Protein AF-A0A536IAV8-F1 (afdb_monomer)

Secondary structure (DSSP, 8-state):
---HHHHHHHHHHHHHHHHH-TTEEEEEEETTGGGT---TT--EEEEEEEPTT--HHHHHHHHHHHHHHTT-EEEEEEEEETTEEEEEEEETTS-EEEEEEE-GGG---SSS-EEEEES--------PPPHHHHHHHHHHHHHHHHHHHTTT-HHHHHHHHHHHHHHHHHHHHHHTTS--GGGTTGGGS-HHHHHHHHT-

Foldseek 3Di:
DDFPVLQVVVLVVVVVVLVVDLQFQWKKWFDCVLVVNDDRLDAGEMETATDQPDDPVVVVVVVVVCCCPVVNFPDWDWDDDPQKIWIWTAHPVRHIHIYIYHYNQQQADQDPRIGIPDHDHDYDDHDDDDLVRLQVLLVVLVVQLVVCVVVVNVVSNVVSNVSSLLSQLLSQCVVVVHHSPPCRCSVVGDCVSCVVVPVD

Solvent-accessible surface area (backbone atoms only — not comparable to full-atom values): 10883 Å² total; per-residue (Å²): 110,63,48,61,69,56,52,51,51,52,52,51,53,51,52,53,49,45,74,70,37,85,50,40,52,18,34,26,34,24,56,45,64,35,68,75,60,61,57,84,82,60,67,45,43,39,38,34,15,23,28,88,90,47,57,68,67,65,57,49,53,56,55,48,51,45,38,43,74,78,66,47,38,74,46,70,50,80,48,78,59,88,82,31,42,32,42,40,32,37,28,85,39,71,46,43,39,36,47,30,41,20,52,46,94,66,28,42,48,76,50,93,39,49,30,82,75,46,66,75,60,60,93,48,88,64,81,75,84,49,60,66,54,26,53,50,46,20,53,54,24,48,55,47,21,55,58,22,52,78,67,71,34,58,72,60,19,52,57,24,46,52,53,17,49,52,25,50,49,30,36,50,14,57,75,70,74,36,51,40,69,94,54,75,15,55,90,73,51,58,61,92,70,48,58,83,57,71,86,104

Radius of gyration: 20.09 Å; Cα contacts (8 Å, |Δi|>4): 308; chains: 1; bounding box: 48×33×54 Å

Sequence (200 aa):
MYTPEERERVRRELIAAARADPRIAAAALTGSAAVGREDRWSDIDLAFGLSEDSQISSALDDWTARMYEEHGAVHHMDVRSGTWLYRVFMLANSLQVDLAFAPQGDFAAKAPTFQLLFGTAPERPSTPPSAEQLIGWAWLYALHVRSALARGKLWQAEYMVSAARDSILAAACRRHGVPAAEGRGMDQLPDAVTDPLRDA

Mean predicted aligned error: 4.4 Å

Structure (mmCIF, N/CA/C/O backbone):
data_AF-A0A536IAV8-F1
#
_entry.id   AF-A0A536IAV8-F1
#
loop_
_atom_site.group_PDB
_atom_site.id
_atom_site.type_symbol
_atom_site.label_atom_id
_atom_site.label_alt_id
_atom_site.label_comp_id
_atom_site.label_asym_id
_atom_site.label_entity_id
_atom_site.label_seq_id
_atom_site.pdbx_PDB_ins_code
_atom_site.Cartn_x
_atom_site.Cartn_y
_atom_site.Cartn_z
_atom_site.occupancy
_atom_site.B_iso_or_equiv
_atom_site.auth_seq_id
_atom_site.auth_comp_id
_atom_site.auth_asym_id
_atom_site.auth_atom_id
_atom_site.pdbx_PDB_model_num
ATOM 1 N N . MET A 1 1 ? -17.224 -9.883 -7.410 1.00 91.31 1 MET A N 1
ATOM 2 C CA . MET A 1 1 ? -16.424 -8.646 -7.383 1.00 91.31 1 MET A CA 1
ATOM 3 C C . MET A 1 1 ? -17.144 -7.669 -6.481 1.00 91.31 1 MET A C 1
ATOM 5 O O . MET A 1 1 ? -18.367 -7.629 -6.568 1.00 91.31 1 MET A O 1
ATOM 9 N N . TYR A 1 2 ? -16.427 -6.990 -5.591 1.00 97.31 2 TYR A N 1
ATOM 10 C CA . TYR A 1 2 ? -17.015 -6.042 -4.647 1.00 97.31 2 TYR A CA 1
ATOM 11 C C . TYR A 1 2 ? -17.544 -4.779 -5.344 1.00 97.31 2 TYR A C 1
ATOM 13 O O . TYR A 1 2 ? -17.167 -4.500 -6.486 1.00 97.31 2 TYR A O 1
ATOM 21 N N . THR A 1 3 ? -18.384 -4.002 -4.657 1.00 97.88 3 THR A N 1
ATOM 22 C CA . THR A 1 3 ? -18.781 -2.649 -5.097 1.00 97.88 3 THR A CA 1
ATOM 23 C C . THR A 1 3 ? -18.112 -1.553 -4.256 1.00 97.88 3 THR A C 1
ATOM 25 O O . THR A 1 3 ? -17.742 -1.799 -3.104 1.00 97.88 3 THR A O 1
ATOM 28 N N . PRO A 1 4 ? -17.967 -0.317 -4.776 1.00 97.88 4 PRO A N 1
ATOM 29 C CA . PRO A 1 4 ? -17.463 0.809 -3.986 1.00 97.88 4 PRO A CA 1
ATOM 30 C C . PRO A 1 4 ? -18.235 1.036 -2.677 1.00 97.88 4 PRO A C 1
ATOM 32 O O . PRO A 1 4 ? -17.637 1.377 -1.660 1.00 97.88 4 PRO A O 1
ATOM 35 N N . GLU A 1 5 ? -19.548 0.798 -2.670 1.00 97.75 5 GLU A N 1
ATOM 36 C CA . GLU A 1 5 ? -20.396 0.917 -1.479 1.00 97.75 5 GLU A CA 1
ATOM 37 C C . GLU A 1 5 ? -20.075 -0.164 -0.438 1.00 97.75 5 GLU A C 1
ATOM 39 O O . GLU A 1 5 ? -20.037 0.128 0.758 1.00 97.75 5 GLU A O 1
ATOM 44 N N . GLU A 1 6 ? -19.810 -1.401 -0.874 1.00 97.69 6 GLU A N 1
ATOM 45 C CA . GLU A 1 6 ? -19.359 -2.481 0.011 1.00 97.69 6 GLU A CA 1
ATOM 46 C C . GLU A 1 6 ? -17.994 -2.162 0.624 1.00 97.69 6 GLU A C 1
ATOM 48 O O . GLU A 1 6 ? -17.823 -2.316 1.835 1.00 97.69 6 GLU A O 1
ATOM 53 N N . ARG A 1 7 ? -17.049 -1.667 -0.188 1.00 98.25 7 ARG A N 1
ATOM 54 C CA . ARG A 1 7 ? -15.737 -1.213 0.291 1.00 98.25 7 ARG A CA 1
ATOM 55 C C . ARG A 1 7 ? -15.886 -0.121 1.344 1.00 98.25 7 ARG A C 1
ATOM 57 O O . ARG A 1 7 ? -15.291 -0.210 2.414 1.00 98.25 7 ARG A O 1
ATOM 64 N N . GLU A 1 8 ? -16.687 0.899 1.060 1.00 98.06 8 GLU A N 1
ATOM 65 C CA . GLU A 1 8 ? -16.879 2.023 1.975 1.00 98.06 8 GLU A CA 1
ATOM 66 C C . GLU A 1 8 ? -17.572 1.598 3.275 1.00 98.06 8 GLU A C 1
ATOM 68 O O . GLU A 1 8 ? -17.227 2.078 4.356 1.00 98.06 8 GLU A O 1
ATOM 73 N N . ARG A 1 9 ? -18.515 0.651 3.204 1.00 98.25 9 ARG A N 1
ATOM 74 C CA . ARG A 1 9 ? -19.125 0.059 4.398 1.00 98.25 9 ARG A CA 1
ATOM 75 C C . ARG A 1 9 ? -18.071 -0.625 5.276 1.00 98.25 9 ARG A C 1
ATOM 77 O O . ARG A 1 9 ? -17.990 -0.300 6.459 1.00 98.25 9 ARG A O 1
ATOM 84 N N . VAL A 1 10 ? -17.242 -1.500 4.698 1.00 98.50 10 VAL A N 1
ATOM 85 C CA . VAL A 1 10 ? -16.162 -2.193 5.427 1.00 98.50 10 VAL A CA 1
ATOM 86 C C . VAL A 1 10 ? -15.170 -1.186 6.014 1.00 98.50 10 VAL A C 1
ATOM 88 O O . VAL A 1 10 ? -14.865 -1.246 7.202 1.00 98.50 10 VAL A O 1
ATOM 91 N N . ARG A 1 11 ? -14.721 -0.195 5.230 1.00 98.62 11 ARG A N 1
ATOM 92 C CA . ARG A 1 11 ? -13.802 0.862 5.693 1.00 98.62 11 ARG A CA 1
ATOM 93 C C . ARG A 1 11 ? -14.362 1.586 6.918 1.00 98.62 11 ARG A C 1
ATOM 95 O O . ARG A 1 11 ? -13.651 1.777 7.903 1.00 98.62 11 ARG A O 1
ATOM 102 N N . ARG A 1 12 ? -15.637 1.976 6.875 1.00 98.50 12 ARG A N 1
ATOM 103 C CA . ARG A 1 12 ? -16.303 2.690 7.971 1.00 98.50 12 ARG A CA 1
ATOM 104 C C . ARG A 1 12 ? -16.411 1.844 9.235 1.00 98.50 12 ARG A C 1
ATOM 106 O O . ARG A 1 12 ? -16.158 2.363 10.320 1.00 98.50 12 ARG A O 1
ATOM 113 N N . GLU A 1 13 ? -16.769 0.570 9.097 1.00 98.62 13 GLU A N 1
ATOM 114 C CA . GLU A 1 13 ? -16.849 -0.385 10.210 1.00 98.62 13 GLU A CA 1
ATOM 115 C C . GLU A 1 13 ? -15.477 -0.565 10.878 1.00 98.62 13 GLU A C 1
ATOM 117 O O . GLU A 1 13 ? -15.366 -0.438 12.098 1.00 98.62 13 GLU A O 1
ATOM 122 N N . LEU A 1 14 ? -14.413 -0.729 10.085 1.00 98.69 14 LEU A N 1
ATOM 123 C CA . LEU A 1 14 ? -13.040 -0.846 10.585 1.00 98.69 14 LEU A CA 1
ATOM 124 C C . LEU A 1 14 ? -12.556 0.441 11.265 1.00 98.69 14 LEU A C 1
ATOM 126 O O . LEU A 1 14 ? -11.970 0.388 12.341 1.00 98.69 14 LEU A O 1
ATOM 130 N N . ILE A 1 15 ? -12.834 1.620 10.703 1.00 98.69 15 ILE A N 1
ATOM 131 C CA . ILE A 1 15 ? -12.475 2.896 11.345 1.00 98.69 15 ILE A CA 1
ATOM 132 C C . ILE A 1 15 ? -13.229 3.075 12.671 1.00 98.69 15 ILE A C 1
ATOM 134 O O . ILE A 1 15 ? -12.649 3.553 13.648 1.00 98.69 15 ILE A O 1
ATOM 138 N N . ALA A 1 16 ? -14.509 2.699 12.729 1.00 98.44 16 ALA A N 1
ATOM 139 C CA . ALA A 1 16 ? -15.285 2.747 13.965 1.00 98.44 16 ALA A CA 1
ATOM 140 C C . ALA A 1 16 ? -14.715 1.790 15.024 1.00 98.44 16 ALA A C 1
ATOM 142 O O . ALA A 1 16 ? -14.556 2.190 16.178 1.00 98.44 16 ALA A O 1
ATOM 143 N N . ALA A 1 17 ? -14.332 0.574 14.625 1.00 98.38 17 ALA A N 1
ATOM 144 C CA . ALA A 1 17 ? -13.650 -0.382 15.491 1.00 98.38 17 ALA A CA 1
ATOM 145 C C . ALA A 1 17 ? -12.311 0.163 16.011 1.00 98.38 17 ALA A C 1
ATOM 147 O O . ALA A 1 17 ? -12.049 0.083 17.208 1.00 98.38 17 ALA A O 1
ATOM 148 N N . ALA A 1 18 ? -11.510 0.798 15.149 1.00 98.12 18 ALA A N 1
ATOM 149 C CA . ALA A 1 18 ? -10.241 1.415 15.537 1.00 98.12 18 ALA A CA 1
ATOM 150 C C . ALA A 1 18 ? -10.417 2.519 16.580 1.00 98.12 18 ALA A C 1
ATOM 152 O O . ALA A 1 18 ? -9.618 2.623 17.501 1.00 98.12 18 ALA A O 1
ATOM 153 N N . ARG A 1 19 ? -11.480 3.325 16.475 1.00 98.06 19 ARG A N 1
ATOM 154 C CA . ARG A 1 19 ? -11.783 4.362 17.474 1.00 98.06 19 ARG A CA 1
ATOM 155 C C . ARG A 1 19 ? -12.205 3.793 18.828 1.00 98.06 19 ARG A C 1
ATOM 157 O O . ARG A 1 19 ? -12.053 4.481 19.832 1.00 98.06 19 ARG A O 1
ATOM 164 N N . ALA A 1 20 ? -12.781 2.595 18.846 1.00 97.50 20 ALA A N 1
ATOM 165 C CA . ALA A 1 20 ? -13.251 1.936 20.061 1.00 97.50 20 ALA A CA 1
ATOM 166 C C . ALA A 1 20 ? -12.178 1.055 20.728 1.00 97.50 20 ALA A C 1
ATOM 168 O O . ALA A 1 20 ? -12.355 0.664 21.880 1.00 97.50 20 ALA A O 1
ATOM 169 N N . ASP A 1 21 ? -11.088 0.733 20.026 1.00 97.19 21 ASP A N 1
ATOM 170 C CA . ASP A 1 21 ? -10.013 -0.117 20.537 1.00 97.19 21 ASP A CA 1
ATOM 171 C C . ASP A 1 21 ? -8.992 0.716 21.342 1.00 97.19 21 ASP A C 1
ATOM 173 O O . ASP A 1 21 ? -8.261 1.518 20.757 1.00 97.19 21 ASP A O 1
ATOM 177 N N . PRO A 1 22 ? -8.877 0.530 22.673 1.00 95.00 22 PRO A N 1
ATOM 178 C CA . PRO A 1 22 ? -7.967 1.320 23.510 1.00 95.00 22 PRO A CA 1
ATOM 179 C C . PRO A 1 22 ? -6.480 1.073 23.206 1.00 95.00 22 PRO A C 1
ATOM 181 O O . PRO A 1 22 ? -5.617 1.828 23.662 1.00 95.00 22 PRO A O 1
ATOM 184 N N . ARG A 1 23 ? -6.159 0.020 22.444 1.00 96.69 23 ARG A N 1
ATOM 185 C CA . ARG A 1 23 ? -4.791 -0.271 22.001 1.00 96.69 23 ARG A CA 1
ATOM 186 C C . ARG A 1 23 ? -4.373 0.579 20.807 1.00 96.69 23 ARG A C 1
ATOM 188 O O . ARG A 1 23 ? -3.181 0.641 20.526 1.00 96.69 23 ARG A O 1
ATOM 195 N N . ILE A 1 24 ? -5.317 1.200 20.096 1.00 97.50 24 ILE A N 1
ATOM 196 C CA . ILE A 1 24 ? -5.057 2.028 18.916 1.00 97.50 24 ILE A CA 1
ATOM 197 C C . ILE A 1 24 ? -5.118 3.502 19.325 1.00 97.50 24 ILE A C 1
ATOM 199 O O . ILE A 1 24 ? -6.185 4.095 19.469 1.00 97.50 24 ILE A O 1
ATOM 203 N N . ALA A 1 25 ? -3.949 4.116 19.492 1.00 97.19 25 ALA A N 1
ATOM 204 C CA . ALA A 1 25 ? -3.814 5.527 19.848 1.00 97.19 25 ALA A CA 1
ATOM 205 C C . ALA A 1 25 ? -4.024 6.470 18.651 1.00 97.19 25 ALA A C 1
ATOM 207 O O . ALA A 1 25 ? -4.411 7.629 18.822 1.00 97.19 25 ALA A O 1
ATOM 208 N N . ALA A 1 26 ? -3.755 5.995 17.434 1.00 97.56 26 ALA A N 1
ATOM 209 C CA . ALA A 1 26 ? -3.877 6.783 16.216 1.00 97.56 26 ALA A CA 1
ATOM 210 C C . ALA A 1 26 ? -4.277 5.916 15.020 1.00 97.56 26 ALA A C 1
ATOM 212 O O . ALA A 1 26 ? -3.950 4.732 14.960 1.00 97.56 26 ALA A O 1
ATOM 213 N N . ALA A 1 27 ? -4.940 6.519 14.035 1.00 98.12 27 ALA A N 1
ATOM 214 C CA . ALA A 1 27 ? -5.219 5.860 12.766 1.00 98.12 27 ALA A CA 1
ATOM 215 C C . ALA A 1 27 ? -5.101 6.825 11.592 1.00 98.12 27 ALA A C 1
ATOM 217 O O . ALA A 1 27 ? -5.366 8.022 11.729 1.00 98.12 27 ALA A O 1
ATOM 218 N N . ALA A 1 28 ? -4.756 6.296 10.425 1.00 98.12 28 ALA A N 1
ATOM 219 C CA . ALA A 1 28 ? -4.676 7.036 9.178 1.00 98.12 28 ALA A CA 1
ATOM 220 C C . ALA A 1 28 ? -5.218 6.211 8.007 1.00 98.12 28 ALA A C 1
ATOM 222 O O . ALA A 1 28 ? -5.084 4.987 7.982 1.00 98.12 28 ALA A O 1
ATOM 223 N N . LEU A 1 29 ? -5.790 6.903 7.023 1.00 97.56 29 LEU A N 1
ATOM 224 C CA . LEU A 1 29 ? -5.928 6.359 5.677 1.00 97.56 29 LEU A CA 1
ATOM 225 C C . LEU A 1 29 ? -4.562 6.397 5.003 1.00 97.56 29 LEU A C 1
ATOM 227 O O . LEU A 1 29 ? -3.834 7.391 5.120 1.00 97.56 29 LEU A O 1
ATOM 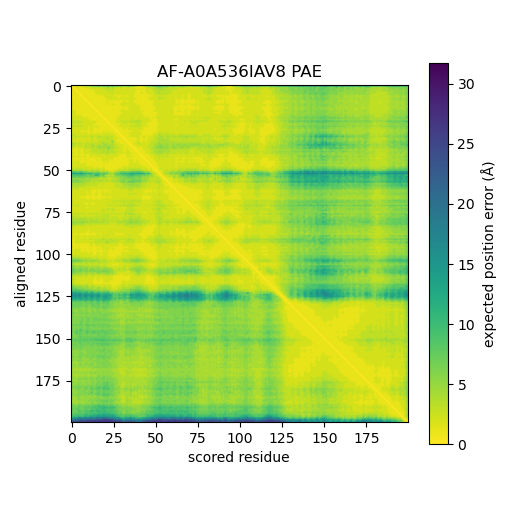231 N N . THR A 1 30 ? -4.251 5.349 4.252 1.00 94.75 30 THR A N 1
ATOM 232 C CA . THR A 1 30 ? -3.132 5.356 3.310 1.00 94.75 30 THR A CA 1
ATOM 233 C C . THR A 1 30 ? -3.624 5.069 1.891 1.00 94.75 30 THR A C 1
ATOM 235 O O . THR A 1 30 ? -4.829 5.085 1.631 1.00 94.75 30 THR A O 1
ATOM 238 N N . GLY A 1 31 ? -2.700 4.909 0.945 1.00 92.56 31 GLY A N 1
ATOM 239 C CA . GLY A 1 31 ? -3.050 4.563 -0.432 1.00 92.56 31 GLY A CA 1
ATOM 240 C C . GLY A 1 31 ? -3.877 5.633 -1.152 1.00 92.56 31 GLY A C 1
ATOM 241 O O . GLY A 1 31 ? -3.724 6.836 -0.916 1.00 92.56 31 GLY A O 1
ATOM 242 N N . SER A 1 32 ? -4.727 5.204 -2.085 1.00 93.00 32 SER A N 1
ATOM 243 C CA . SER A 1 32 ? -5.494 6.111 -2.952 1.00 93.00 32 SER A CA 1
ATOM 244 C C . SER A 1 32 ? -6.560 6.909 -2.190 1.00 93.00 32 SER A C 1
ATOM 246 O O . SER A 1 32 ? -6.810 8.068 -2.536 1.00 93.00 32 SER A O 1
ATOM 248 N N . ALA A 1 33 ? -7.120 6.339 -1.116 1.00 95.00 33 ALA A N 1
ATOM 249 C CA . ALA A 1 33 ? -8.129 6.976 -0.264 1.00 95.00 33 ALA A CA 1
ATOM 250 C C . ALA A 1 33 ? -7.600 8.238 0.423 1.00 95.00 33 ALA A C 1
ATOM 252 O O . ALA A 1 33 ? -8.264 9.273 0.422 1.00 95.00 33 ALA A O 1
ATOM 253 N N . ALA A 1 34 ? -6.360 8.190 0.919 1.00 94.94 34 ALA A N 1
ATOM 254 C CA . ALA A 1 34 ? -5.720 9.303 1.622 1.00 94.94 34 ALA A CA 1
ATOM 255 C C . ALA A 1 34 ? -5.568 10.583 0.779 1.00 94.94 34 ALA A C 1
ATOM 257 O O . ALA A 1 34 ? -5.336 11.663 1.318 1.00 94.94 34 ALA A O 1
ATOM 258 N N . VAL A 1 35 ? -5.658 10.465 -0.549 1.00 92.06 35 VAL A N 1
ATOM 259 C CA . VAL A 1 35 ? -5.494 11.573 -1.502 1.00 92.06 35 VAL A CA 1
ATOM 260 C C . VAL A 1 35 ? -6.711 11.755 -2.413 1.00 92.06 35 VAL A C 1
ATOM 262 O O . VAL A 1 35 ? -6.623 12.469 -3.412 1.00 92.06 35 VAL A O 1
ATOM 265 N N . GLY A 1 36 ? -7.839 11.106 -2.098 1.00 92.50 36 GLY A N 1
ATOM 266 C CA . GLY A 1 36 ? -9.084 11.222 -2.863 1.00 92.50 36 GLY A CA 1
ATOM 267 C C . GLY A 1 36 ? -8.990 10.702 -4.302 1.00 92.50 36 GLY A C 1
ATOM 268 O O . GLY A 1 36 ? -9.643 11.242 -5.190 1.00 92.50 36 GLY A O 1
ATOM 269 N N . ARG A 1 37 ? -8.151 9.688 -4.552 1.00 91.75 37 ARG A N 1
ATOM 270 C CA . ARG A 1 37 ? -7.935 9.079 -5.880 1.00 91.75 37 ARG A CA 1
ATOM 271 C C . ARG A 1 37 ? -8.484 7.657 -5.990 1.00 91.75 37 ARG A C 1
ATOM 273 O O . ARG A 1 37 ? -8.033 6.895 -6.839 1.00 91.75 37 ARG A O 1
ATOM 280 N N . GLU A 1 38 ? -9.409 7.279 -5.116 1.00 95.00 38 GLU A N 1
ATOM 281 C CA . GLU A 1 38 ? -10.064 5.978 -5.211 1.00 95.00 38 GLU A CA 1
ATOM 282 C C . GLU A 1 38 ? -10.910 5.862 -6.480 1.00 95.00 38 GLU A C 1
ATOM 284 O O . GLU A 1 38 ? -11.606 6.792 -6.886 1.00 95.00 38 GLU A O 1
ATOM 289 N N . ASP A 1 39 ? -10.905 4.670 -7.057 1.00 94.94 39 ASP A N 1
ATOM 290 C CA . ASP A 1 39 ? -11.789 4.256 -8.138 1.00 94.94 39 ASP A CA 1
ATOM 291 C C . ASP A 1 39 ? -12.526 2.962 -7.754 1.00 94.94 39 ASP A C 1
ATOM 293 O O . ASP A 1 39 ? -12.516 2.548 -6.595 1.00 94.94 39 ASP A O 1
ATOM 297 N N . ARG A 1 40 ? -13.186 2.301 -8.709 1.00 95.75 40 ARG A N 1
ATOM 298 C CA . ARG A 1 40 ? -13.900 1.036 -8.452 1.00 95.75 40 ARG A CA 1
ATOM 299 C C . ARG A 1 40 ? -12.990 -0.176 -8.203 1.00 95.75 40 ARG A C 1
ATOM 301 O O . ARG A 1 40 ? -13.513 -1.245 -7.917 1.00 95.75 40 ARG A O 1
ATOM 308 N N . TRP A 1 41 ? -11.679 -0.022 -8.375 1.00 95.38 41 TRP A N 1
ATOM 309 C CA . TRP A 1 41 ? -10.677 -1.084 -8.255 1.00 95.38 41 TRP A CA 1
ATOM 310 C C . TRP A 1 41 ? -9.802 -0.935 -7.010 1.00 95.38 41 TRP A C 1
ATOM 312 O O . TRP A 1 41 ? -9.094 -1.873 -6.653 1.00 95.38 41 TRP A O 1
ATOM 322 N N . SER A 1 42 ? -9.875 0.221 -6.351 1.00 96.94 42 SER A N 1
ATOM 323 C CA . SER A 1 42 ? -9.111 0.534 -5.146 1.00 96.94 42 SER A CA 1
ATOM 324 C C . SER A 1 42 ? -9.528 -0.318 -3.946 1.00 96.94 42 SER A C 1
ATOM 326 O O . SER A 1 42 ? -10.715 -0.518 -3.687 1.00 96.94 42 SER A O 1
ATOM 328 N N . ASP A 1 43 ? -8.536 -0.744 -3.186 1.00 97.50 43 ASP A N 1
ATOM 329 C CA . ASP A 1 43 ? -8.596 -1.489 -1.935 1.00 97.50 43 ASP A CA 1
ATOM 330 C C . ASP A 1 43 ? -8.803 -0.581 -0.702 1.00 97.50 43 ASP A C 1
ATOM 332 O O . ASP A 1 43 ? -9.144 0.608 -0.793 1.00 97.50 43 ASP A O 1
ATOM 336 N N . ILE A 1 44 ? -8.690 -1.175 0.489 1.00 98.56 44 ILE A N 1
ATOM 337 C CA . ILE A 1 44 ? -8.726 -0.462 1.768 1.00 98.56 44 ILE A CA 1
ATOM 338 C C . ILE A 1 44 ? -7.344 -0.519 2.400 1.00 98.56 44 ILE A C 1
ATOM 340 O O . ILE A 1 44 ? -6.980 -1.556 2.936 1.00 98.56 44 ILE A O 1
ATOM 344 N N . ASP A 1 45 ? -6.641 0.609 2.452 1.00 98.00 45 ASP A N 1
ATOM 345 C CA . ASP A 1 45 ? -5.446 0.740 3.283 1.00 98.00 45 ASP A CA 1
ATOM 346 C C . ASP A 1 45 ? -5.731 1.533 4.566 1.00 98.00 45 ASP A C 1
ATOM 348 O O . ASP A 1 45 ? -6.116 2.712 4.523 1.00 98.00 45 ASP A O 1
ATOM 352 N N . LEU A 1 46 ? -5.503 0.902 5.718 1.00 98.50 46 LEU A N 1
ATOM 353 C CA . LEU A 1 46 ? -5.570 1.534 7.032 1.00 98.50 46 LEU A CA 1
ATOM 354 C C . LEU A 1 46 ? -4.268 1.319 7.794 1.00 98.50 46 LEU A C 1
ATOM 356 O O . LEU A 1 46 ? -3.727 0.218 7.857 1.00 98.50 46 LEU A O 1
ATOM 360 N N . ALA A 1 47 ? -3.792 2.384 8.427 1.00 98.00 47 ALA A N 1
ATOM 361 C CA . ALA A 1 47 ? -2.635 2.352 9.302 1.00 98.00 47 ALA A CA 1
ATOM 362 C C . ALA A 1 47 ? -3.056 2.681 10.734 1.00 98.00 47 ALA A C 1
ATOM 364 O O . ALA A 1 47 ? -3.719 3.692 10.963 1.00 98.00 47 ALA A O 1
ATOM 365 N N . PHE A 1 48 ? -2.623 1.867 11.691 1.00 98.06 48 PHE A N 1
ATOM 366 C CA . PHE A 1 48 ? -2.900 1.993 13.115 1.00 98.06 48 PHE A CA 1
ATOM 367 C C . PHE A 1 48 ? -1.603 2.194 13.899 1.00 98.06 48 PHE A C 1
ATOM 369 O O . PHE A 1 48 ? -0.674 1.384 13.838 1.00 98.06 48 PHE A O 1
ATOM 376 N N . GLY A 1 49 ? -1.554 3.290 14.651 1.00 97.19 49 GLY A N 1
ATOM 377 C CA . GLY A 1 49 ? -0.537 3.557 15.655 1.00 97.19 49 GLY A CA 1
ATOM 378 C C . GLY A 1 49 ? -0.998 2.996 16.987 1.00 97.19 49 GLY A C 1
ATOM 379 O O . GLY A 1 49 ? -2.015 3.437 17.526 1.00 97.19 49 GLY A O 1
ATOM 380 N N . LEU A 1 50 ? -0.267 2.016 17.504 1.00 96.81 50 LEU A N 1
ATOM 381 C CA . LEU A 1 50 ? -0.575 1.401 18.787 1.00 96.81 50 LEU A CA 1
ATOM 382 C C . LEU A 1 50 ? -0.166 2.305 19.947 1.00 96.81 50 LEU A C 1
ATOM 384 O O . LEU A 1 50 ? 0.791 3.063 19.827 1.00 96.81 50 LEU A O 1
ATOM 388 N N . SER A 1 51 ? -0.866 2.187 21.069 1.00 94.44 51 SER A N 1
ATOM 389 C CA . SER A 1 51 ? -0.491 2.794 22.348 1.00 94.44 51 SER A CA 1
ATOM 390 C C . SER A 1 51 ? 0.832 2.200 22.864 1.00 94.44 51 SER A C 1
ATOM 392 O O . SER A 1 51 ? 1.104 1.024 22.625 1.00 94.44 51 SER A O 1
ATOM 394 N N . GLU A 1 52 ? 1.637 2.979 23.596 1.00 88.44 52 GLU A N 1
ATOM 395 C CA . GLU A 1 52 ? 2.971 2.590 24.107 1.00 88.44 52 GLU A CA 1
ATOM 396 C C . GLU A 1 52 ? 3.030 1.202 24.775 1.00 88.44 52 GLU A C 1
ATOM 398 O O . GLU A 1 52 ? 3.939 0.424 24.487 1.00 88.44 52 GLU A O 1
ATOM 403 N N . ASP A 1 53 ? 2.037 0.858 25.598 1.00 85.94 53 ASP A N 1
ATOM 404 C CA . ASP A 1 53 ? 1.997 -0.415 26.334 1.00 85.94 53 ASP A CA 1
ATOM 405 C C . ASP A 1 53 ? 1.378 -1.581 25.537 1.00 85.94 53 ASP A C 1
ATOM 407 O O . ASP A 1 53 ? 1.279 -2.709 26.027 1.00 85.94 53 ASP A O 1
ATOM 411 N N . SER A 1 54 ? 0.915 -1.332 24.308 1.00 89.06 54 SER A N 1
ATOM 412 C CA . SER A 1 54 ? 0.203 -2.329 23.508 1.00 89.06 54 SER A CA 1
ATOM 413 C C . SER A 1 54 ? 1.150 -3.173 22.664 1.00 89.06 54 SER A C 1
ATOM 415 O O . SER A 1 54 ? 1.937 -2.678 21.858 1.00 89.06 54 SER A O 1
ATOM 417 N N . GLN A 1 55 ? 1.028 -4.493 22.799 1.00 86.31 55 GLN A N 1
ATOM 418 C CA . GLN A 1 55 ? 1.735 -5.439 21.943 1.00 86.31 55 GLN A CA 1
ATOM 419 C C . GLN A 1 55 ? 1.036 -5.559 20.586 1.00 86.31 55 GLN A C 1
ATOM 421 O O . GLN A 1 55 ? -0.173 -5.770 20.528 1.00 86.31 55 GLN A O 1
ATOM 426 N N . ILE A 1 56 ? 1.806 -5.509 19.492 1.00 87.94 56 ILE A N 1
ATOM 427 C CA . ILE A 1 56 ? 1.266 -5.700 18.134 1.00 87.94 56 ILE A CA 1
ATOM 428 C C . ILE A 1 56 ? 0.487 -7.011 18.032 1.00 87.94 56 ILE A C 1
ATOM 430 O O . ILE A 1 56 ? -0.596 -7.017 17.464 1.00 87.94 56 ILE A O 1
ATOM 434 N N . SER A 1 57 ? 1.005 -8.102 18.601 1.00 88.69 57 SER A N 1
ATOM 435 C CA . SER A 1 57 ? 0.381 -9.426 18.503 1.00 88.69 57 SER A CA 1
ATOM 436 C C . SER A 1 57 ? -1.039 -9.467 19.063 1.00 88.69 57 SER A C 1
ATOM 438 O O . SER A 1 57 ? -1.902 -10.066 18.437 1.00 88.69 57 SER A O 1
ATOM 440 N N . SER A 1 58 ? -1.311 -8.800 20.190 1.00 88.06 58 SER A N 1
ATOM 441 C CA . SER A 1 58 ? -2.647 -8.850 20.793 1.00 88.06 58 SER A CA 1
ATOM 442 C C . SER A 1 58 ? -3.681 -8.097 19.958 1.00 88.06 58 SER A C 1
ATOM 444 O O . SER A 1 58 ? -4.781 -8.600 19.757 1.00 88.06 58 SER A O 1
ATOM 446 N N . ALA A 1 59 ? -3.329 -6.919 19.429 1.00 91.88 59 ALA A N 1
ATOM 447 C CA . ALA A 1 59 ? -4.188 -6.207 18.484 1.00 91.88 59 ALA A CA 1
ATOM 448 C C . ALA A 1 59 ? -4.379 -7.026 17.198 1.00 91.88 59 ALA A C 1
ATOM 450 O O . ALA A 1 59 ? -5.494 -7.180 16.714 1.00 91.88 59 ALA A O 1
ATOM 451 N N . LEU A 1 60 ? -3.303 -7.602 16.670 1.00 94.06 60 LEU A N 1
ATOM 452 C CA . LEU A 1 60 ? -3.333 -8.363 15.429 1.00 94.06 60 LEU A CA 1
ATOM 453 C C . LEU A 1 60 ? -4.292 -9.560 15.491 1.00 94.06 60 LEU A C 1
ATOM 455 O O . LEU A 1 60 ? -5.048 -9.765 14.543 1.00 94.06 60 LEU A O 1
ATOM 459 N N . ASP A 1 61 ? -4.273 -10.334 16.578 1.00 94.50 61 ASP A N 1
ATOM 460 C CA . ASP A 1 61 ? -5.099 -11.538 16.724 1.00 94.50 61 ASP A CA 1
ATOM 461 C C . ASP A 1 61 ? -6.597 -11.197 16.726 1.00 94.50 61 ASP A C 1
ATOM 463 O O . ASP A 1 61 ? -7.356 -11.760 15.933 1.00 94.50 61 ASP A O 1
ATOM 467 N N . ASP A 1 62 ? -7.012 -10.202 17.514 1.00 95.62 62 ASP A N 1
ATOM 468 C CA . ASP A 1 62 ? -8.416 -9.769 17.580 1.00 95.62 62 ASP A CA 1
ATOM 469 C C . ASP A 1 62 ? -8.897 -9.165 16.256 1.00 95.62 62 ASP A C 1
ATOM 471 O O . ASP A 1 62 ? -10.006 -9.436 15.794 1.00 95.62 62 ASP A O 1
ATOM 475 N N . TRP A 1 63 ? -8.058 -8.350 15.614 1.00 97.88 63 TRP A N 1
ATOM 476 C CA . TRP A 1 63 ? -8.378 -7.767 14.312 1.00 97.88 63 TRP A CA 1
ATOM 477 C C . TRP A 1 63 ? -8.442 -8.824 13.213 1.00 97.88 63 TRP A C 1
ATOM 479 O O . TRP A 1 63 ? -9.233 -8.706 12.280 1.00 97.88 63 TRP A O 1
ATOM 489 N N . THR A 1 64 ? -7.659 -9.892 13.341 1.00 98.25 64 THR A N 1
ATOM 490 C CA . THR A 1 64 ? -7.729 -11.035 12.431 1.00 98.25 64 THR A CA 1
ATOM 491 C C . THR A 1 64 ? -9.030 -11.788 12.621 1.00 98.25 64 THR A C 1
ATOM 493 O O . THR A 1 64 ? -9.733 -11.995 11.636 1.00 98.25 64 THR A O 1
ATOM 496 N N . ALA A 1 65 ? -9.394 -12.131 13.860 1.00 98.00 65 ALA A N 1
ATOM 497 C CA . ALA A 1 65 ? -10.676 -12.766 14.156 1.00 98.00 65 ALA A CA 1
ATOM 498 C C . ALA A 1 65 ? -11.843 -11.941 13.590 1.00 98.00 65 ALA A C 1
ATOM 500 O O .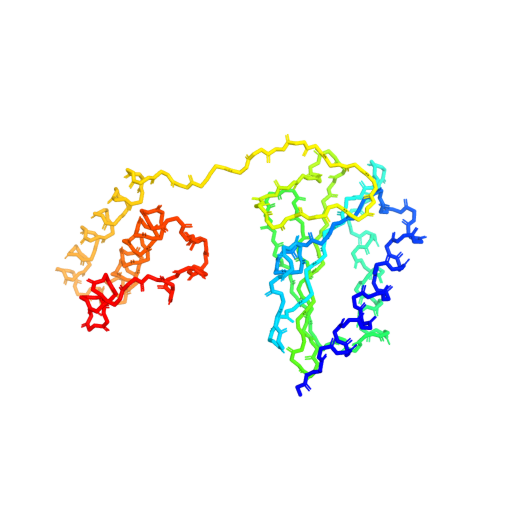 ALA A 1 65 ? -12.630 -12.463 12.803 1.00 98.00 65 ALA A O 1
ATOM 501 N N . ARG A 1 66 ? -11.860 -10.624 13.847 1.00 97.94 66 ARG A N 1
ATOM 502 C CA . ARG A 1 66 ? -12.836 -9.685 13.270 1.00 97.94 66 ARG A CA 1
ATOM 503 C C . ARG A 1 66 ? -12.921 -9.784 11.746 1.00 97.94 66 ARG A C 1
ATOM 505 O O . ARG A 1 66 ? -14.014 -9.880 11.196 1.00 97.94 66 ARG A O 1
ATOM 512 N N . MET A 1 67 ? -11.788 -9.748 11.044 1.00 98.62 67 MET A N 1
ATOM 513 C CA . MET A 1 67 ? -11.784 -9.791 9.578 1.00 98.62 67 MET A CA 1
ATOM 514 C C . MET A 1 67 ? -12.376 -11.092 9.022 1.00 98.62 67 MET A C 1
ATOM 516 O O . MET A 1 67 ? -13.060 -11.057 7.998 1.00 98.62 67 MET A O 1
ATOM 520 N N . TYR A 1 68 ? -12.159 -12.226 9.689 1.00 98.56 68 TYR A N 1
ATOM 521 C CA . TYR A 1 68 ? -12.768 -13.500 9.299 1.00 98.56 68 TYR A CA 1
ATOM 522 C C . TYR A 1 68 ? -14.254 -13.581 9.674 1.00 98.56 68 TYR A C 1
ATOM 524 O O . TYR A 1 68 ? -15.064 -13.993 8.846 1.00 98.56 68 TYR A O 1
ATOM 532 N N . GLU A 1 69 ? -14.617 -13.177 10.890 1.00 97.88 69 GLU A N 1
ATOM 533 C CA . GLU A 1 69 ? -15.965 -13.344 11.447 1.00 97.88 69 GLU A CA 1
ATOM 534 C C . GLU A 1 69 ? -16.969 -12.314 10.912 1.00 97.88 69 GLU A C 1
ATOM 536 O O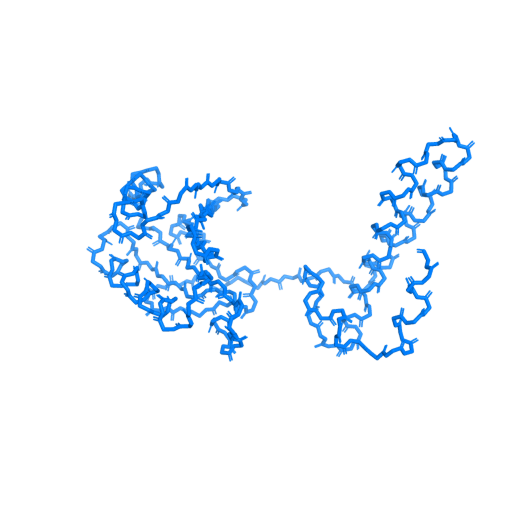 . GLU A 1 69 ? -18.091 -12.671 10.557 1.00 97.88 69 GLU A O 1
ATOM 541 N N . GLU A 1 70 ? -16.574 -11.042 10.824 1.00 97.50 70 GLU A N 1
ATOM 542 C CA . GLU A 1 70 ? -17.471 -9.925 10.491 1.00 97.50 70 GLU A CA 1
ATOM 543 C C . GLU A 1 70 ? -17.379 -9.510 9.015 1.00 97.50 70 GLU A C 1
ATOM 545 O O . GLU A 1 70 ? -18.355 -9.022 8.438 1.00 97.50 70 GLU A O 1
ATOM 550 N N . HIS A 1 71 ? -16.217 -9.703 8.383 1.00 97.19 71 HIS A N 1
ATOM 551 C CA . HIS A 1 71 ? -15.955 -9.218 7.022 1.00 97.19 71 HIS A CA 1
ATOM 552 C C . HIS A 1 71 ? -15.696 -10.330 5.998 1.00 97.19 71 HIS A C 1
ATOM 554 O O . HIS A 1 71 ? -15.562 -10.039 4.808 1.00 97.19 71 HIS A O 1
ATOM 560 N N . GLY A 1 72 ? -15.681 -11.599 6.420 1.00 96.62 72 GLY A N 1
ATOM 561 C CA . GLY A 1 72 ? -15.592 -12.745 5.515 1.00 96.62 72 GLY A CA 1
ATOM 562 C C . GLY A 1 72 ? -14.262 -12.842 4.765 1.00 96.62 72 GLY A C 1
ATOM 563 O O . GLY A 1 72 ? -14.242 -13.250 3.598 1.00 96.62 72 GLY A O 1
ATOM 564 N N . ALA A 1 73 ? -13.153 -12.455 5.403 1.00 98.44 73 ALA A N 1
ATOM 565 C CA . ALA A 1 73 ? -11.825 -12.736 4.873 1.00 98.44 73 ALA A CA 1
ATOM 566 C C . ALA A 1 73 ? -11.677 -14.243 4.603 1.00 98.44 73 ALA A C 1
ATOM 568 O O . ALA A 1 73 ? -12.066 -15.080 5.414 1.00 98.44 73 ALA A O 1
ATOM 569 N N . VAL A 1 74 ? -11.111 -14.597 3.450 1.00 98.31 74 VAL A N 1
ATOM 570 C CA . VAL A 1 74 ? -10.840 -15.998 3.084 1.00 98.31 74 VAL A CA 1
ATOM 571 C C . VAL A 1 74 ? -9.376 -16.362 3.280 1.00 98.31 74 VAL A C 1
ATOM 573 O O . VAL A 1 74 ? -9.042 -17.525 3.497 1.00 98.31 74 VAL A O 1
ATOM 576 N N . HIS A 1 75 ? -8.489 -15.369 3.243 1.00 98.38 75 HIS A N 1
ATOM 577 C CA . HIS A 1 75 ? -7.068 -15.547 3.485 1.00 98.38 75 HIS A CA 1
ATOM 578 C C . HIS A 1 75 ? -6.437 -14.252 4.000 1.00 98.38 75 HIS A C 1
ATOM 580 O O . HIS A 1 75 ? -6.985 -13.166 3.800 1.00 98.38 75 HIS A O 1
ATOM 586 N N . HIS A 1 76 ? -5.269 -14.371 4.627 1.00 98.44 76 HIS A N 1
ATOM 587 C CA . HIS A 1 76 ? -4.417 -13.234 4.935 1.00 98.44 76 HIS A CA 1
ATOM 588 C C . HIS A 1 76 ? -2.940 -13.614 4.855 1.00 98.44 76 HIS A C 1
ATOM 590 O O . HIS A 1 76 ? -2.586 -14.787 4.982 1.00 98.44 76 HIS A O 1
ATOM 596 N N . MET A 1 77 ? -2.083 -12.612 4.686 1.00 98.19 77 MET A N 1
ATOM 597 C CA . MET A 1 77 ? -0.635 -12.758 4.793 1.00 98.19 77 MET A CA 1
ATOM 598 C C . MET A 1 77 ? -0.006 -11.551 5.485 1.00 98.19 77 MET A C 1
ATOM 600 O O . MET A 1 77 ? -0.572 -10.458 5.484 1.00 98.19 77 MET A O 1
ATOM 604 N N . ASP A 1 78 ? 1.185 -11.760 6.042 1.00 97.69 78 ASP A N 1
ATOM 605 C CA . ASP A 1 78 ? 1.942 -10.719 6.728 1.00 97.69 78 ASP A CA 1
ATOM 606 C C . ASP A 1 78 ? 3.098 -10.208 5.863 1.00 97.69 78 ASP A C 1
ATOM 608 O O . ASP A 1 78 ? 3.889 -10.986 5.324 1.00 97.69 78 ASP A O 1
ATOM 612 N N . VAL A 1 79 ? 3.250 -8.887 5.814 1.00 96.06 79 VAL A N 1
ATOM 613 C CA . VAL A 1 79 ? 4.408 -8.193 5.244 1.00 96.06 79 VAL A CA 1
ATOM 614 C C . VAL A 1 79 ? 5.039 -7.340 6.340 1.00 96.06 79 VAL A C 1
ATOM 616 O O . VAL A 1 79 ? 4.370 -6.558 7.012 1.00 96.06 79 VAL A O 1
ATOM 619 N N . ARG A 1 80 ? 6.350 -7.485 6.552 1.00 94.81 80 ARG A N 1
ATOM 620 C CA . ARG A 1 80 ? 7.100 -6.702 7.547 1.00 94.81 80 ARG A CA 1
ATOM 621 C C . ARG A 1 80 ? 7.941 -5.639 6.856 1.00 94.81 80 ARG A C 1
ATOM 623 O O . ARG A 1 80 ? 8.655 -5.939 5.904 1.00 94.81 80 ARG A O 1
ATOM 630 N N . SER A 1 81 ? 7.897 -4.409 7.363 1.00 90.38 81 SER A N 1
ATOM 631 C CA . SER A 1 81 ? 8.717 -3.300 6.862 1.00 90.38 81 SER A CA 1
ATOM 632 C C . SER A 1 81 ? 9.212 -2.445 8.026 1.00 90.38 81 SER A C 1
ATOM 634 O O . SER A 1 81 ? 8.485 -1.605 8.569 1.00 90.38 81 SER A O 1
ATOM 636 N N . GLY A 1 82 ? 10.462 -2.684 8.433 1.00 90.56 82 GLY A N 1
ATOM 637 C CA . GLY A 1 82 ? 11.014 -2.123 9.665 1.00 90.56 82 GLY A CA 1
ATOM 638 C C . GLY A 1 82 ? 10.228 -2.613 10.883 1.00 90.56 82 GLY A C 1
ATOM 639 O O . GLY A 1 82 ? 10.016 -3.812 11.046 1.00 90.56 82 GLY A O 1
ATOM 640 N N . THR A 1 83 ? 9.771 -1.679 11.714 1.00 91.88 83 THR A N 1
ATOM 641 C CA . THR A 1 83 ? 8.942 -1.946 12.902 1.00 91.88 83 THR A CA 1
ATOM 642 C C . THR A 1 83 ? 7.453 -2.114 12.596 1.00 91.88 83 THR A C 1
ATOM 644 O O . THR A 1 83 ? 6.677 -2.423 13.495 1.00 91.88 83 THR A O 1
ATOM 647 N N . TRP A 1 84 ? 7.047 -1.939 11.336 1.00 94.44 84 TRP A N 1
ATOM 648 C CA . TRP A 1 84 ? 5.657 -2.074 10.920 1.00 94.44 84 TRP A CA 1
ATOM 649 C C . TRP A 1 84 ? 5.324 -3.503 10.500 1.00 94.44 84 TRP A C 1
ATOM 651 O O . TRP A 1 84 ? 6.117 -4.166 9.818 1.00 94.44 84 TRP A O 1
ATOM 661 N N . LEU A 1 85 ? 4.109 -3.926 10.836 1.00 96.75 85 LEU A N 1
ATOM 662 C CA . LEU A 1 85 ? 3.499 -5.166 10.372 1.00 96.75 85 LEU A CA 1
ATOM 663 C C . LEU A 1 85 ? 2.246 -4.839 9.562 1.00 96.75 85 LEU A C 1
ATOM 665 O O . LEU A 1 85 ? 1.334 -4.205 10.076 1.00 96.75 85 LEU A O 1
ATOM 669 N N . TYR A 1 86 ? 2.202 -5.283 8.315 1.00 96.94 86 TYR A N 1
ATOM 670 C CA . TYR A 1 86 ? 1.052 -5.161 7.429 1.00 96.94 86 TYR A CA 1
ATOM 671 C C . TYR A 1 86 ? 0.405 -6.532 7.346 1.00 96.94 86 TYR A C 1
ATOM 673 O O . TYR A 1 86 ? 1.072 -7.486 6.942 1.00 96.94 86 TYR A O 1
ATOM 681 N N . ARG A 1 87 ? -0.864 -6.636 7.728 1.00 98.25 87 ARG A N 1
ATOM 682 C CA . ARG A 1 87 ? -1.664 -7.832 7.487 1.00 98.25 87 ARG A CA 1
ATOM 683 C C . ARG A 1 87 ? -2.629 -7.547 6.349 1.00 98.25 87 ARG A C 1
ATOM 685 O O . ARG A 1 87 ? -3.533 -6.726 6.485 1.00 98.25 87 ARG A O 1
ATOM 692 N N . VAL A 1 88 ? -2.386 -8.220 5.233 1.00 98.44 88 VAL A N 1
ATOM 693 C CA . VAL A 1 88 ? -3.147 -8.096 3.989 1.00 98.44 88 VAL A CA 1
ATOM 694 C C . VAL A 1 88 ? -4.221 -9.168 3.994 1.00 98.44 88 VAL A C 1
ATOM 696 O O . VAL A 1 88 ? -3.895 -10.354 3.979 1.00 98.44 88 VAL A O 1
ATOM 699 N N . PHE A 1 89 ? -5.486 -8.768 4.017 1.00 98.69 89 PHE A N 1
ATOM 700 C CA . PHE A 1 89 ? -6.635 -9.663 3.946 1.00 98.69 89 PHE A CA 1
ATOM 701 C C . PHE A 1 89 ? -7.200 -9.703 2.531 1.00 98.69 89 PHE A C 1
ATOM 703 O O . PHE A 1 89 ? -7.347 -8.680 1.868 1.00 98.69 89 PHE A O 1
ATOM 710 N N . MET A 1 90 ? -7.574 -10.901 2.097 1.00 98.50 90 MET A N 1
ATOM 711 C CA . MET A 1 90 ? -8.243 -11.151 0.824 1.00 98.50 90 MET A CA 1
ATOM 712 C C . MET A 1 90 ? -9.658 -11.646 1.102 1.00 98.50 90 MET A C 1
ATOM 714 O O . MET A 1 90 ? -9.840 -12.617 1.841 1.00 98.50 90 MET A O 1
ATOM 718 N N . LEU A 1 91 ? -10.659 -11.000 0.506 1.00 98.12 91 LEU A N 1
ATOM 719 C CA . LEU A 1 91 ? -12.061 -11.412 0.586 1.00 98.12 91 LEU A CA 1
ATOM 720 C C . LEU A 1 91 ? -12.478 -12.175 -0.679 1.00 98.12 91 LEU A C 1
ATOM 722 O O . LEU A 1 91 ? -11.920 -11.993 -1.763 1.00 98.12 91 LEU A O 1
ATOM 726 N N . ALA A 1 92 ? -13.518 -13.006 -0.564 1.00 96.31 92 ALA A N 1
ATOM 727 C CA . ALA A 1 92 ? -14.029 -13.818 -1.677 1.00 96.31 92 ALA A CA 1
ATOM 728 C C . ALA A 1 92 ? -14.513 -12.987 -2.882 1.00 96.31 92 ALA A C 1
ATOM 730 O O . ALA A 1 92 ? -14.535 -13.470 -4.013 1.00 96.31 92 ALA A O 1
ATOM 731 N N . ASN A 1 93 ? -14.902 -11.730 -2.654 1.00 96.00 93 ASN A N 1
ATOM 732 C CA . ASN A 1 93 ? -15.337 -10.801 -3.695 1.00 96.00 93 ASN A CA 1
ATOM 733 C C . ASN A 1 93 ? -14.174 -10.012 -4.334 1.00 96.00 93 ASN A C 1
ATOM 735 O O . ASN A 1 93 ? -14.443 -9.082 -5.095 1.00 96.00 93 ASN A O 1
ATOM 739 N N . SER A 1 94 ? -12.920 -10.397 -4.067 1.00 96.19 94 SER A N 1
ATOM 740 C CA . SER A 1 94 ? -11.691 -9.741 -4.541 1.00 96.19 94 SER A CA 1
ATOM 741 C C . SER A 1 94 ? -11.435 -8.351 -3.952 1.00 96.19 94 SER A C 1
ATOM 743 O O . SER A 1 94 ? -10.635 -7.603 -4.507 1.00 96.19 94 SER A O 1
ATOM 745 N N . LEU A 1 95 ? -12.095 -7.991 -2.845 1.00 98.38 95 LEU A N 1
ATOM 746 C CA . LEU A 1 95 ? -11.683 -6.834 -2.057 1.00 98.38 95 LEU A CA 1
ATOM 747 C C . LEU A 1 95 ? -10.439 -7.201 -1.242 1.00 98.38 95 LEU A C 1
ATOM 749 O O . LEU A 1 95 ? -10.436 -8.209 -0.530 1.00 98.38 95 LEU A O 1
ATOM 753 N N . GLN A 1 96 ? -9.402 -6.377 -1.350 1.00 98.44 96 GLN A N 1
ATOM 754 C CA . GLN A 1 96 ? -8.224 -6.429 -0.492 1.00 98.44 96 GLN A CA 1
ATOM 755 C C . GLN A 1 96 ? -8.373 -5.406 0.644 1.00 98.44 96 GLN A C 1
ATOM 757 O O . GLN A 1 96 ? -8.903 -4.309 0.437 1.00 98.44 96 GLN A O 1
ATOM 762 N N . VAL A 1 97 ? -7.942 -5.786 1.847 1.00 98.69 97 VAL A N 1
ATOM 763 C CA . VAL A 1 97 ? -7.917 -4.915 3.029 1.00 98.69 97 VAL A CA 1
ATOM 764 C C . VAL A 1 97 ? -6.556 -5.025 3.705 1.00 98.69 97 VAL A C 1
ATOM 766 O O . VAL A 1 97 ? -6.215 -6.073 4.250 1.00 98.69 97 VAL A O 1
ATOM 769 N N . ASP A 1 98 ? -5.814 -3.928 3.715 1.00 98.12 98 ASP A N 1
ATOM 770 C CA . ASP A 1 98 ? -4.482 -3.813 4.289 1.00 98.12 98 ASP A CA 1
ATOM 771 C C . ASP A 1 98 ? -4.575 -3.107 5.637 1.00 98.12 98 ASP A C 1
ATOM 773 O O . ASP A 1 98 ? -4.878 -1.914 5.723 1.00 98.12 98 ASP A O 1
ATOM 777 N N . LEU A 1 99 ? -4.303 -3.856 6.705 1.00 98.50 99 LEU A N 1
ATOM 778 C CA . LEU A 1 99 ? -4.226 -3.324 8.060 1.00 98.50 99 LEU A CA 1
ATOM 779 C C . LEU A 1 99 ? -2.766 -3.271 8.496 1.00 98.50 99 LEU A C 1
ATOM 781 O O . LEU A 1 99 ? -2.132 -4.297 8.753 1.00 98.50 99 LEU A O 1
ATOM 785 N N . ALA A 1 100 ? -2.222 -2.063 8.568 1.00 97.50 100 ALA A N 1
ATOM 786 C CA . ALA A 1 100 ? -0.855 -1.812 8.985 1.00 97.50 100 ALA A CA 1
ATOM 787 C C . ALA A 1 100 ? -0.807 -1.407 10.461 1.00 97.50 100 ALA A C 1
ATOM 789 O O . ALA A 1 100 ? -1.518 -0.504 10.883 1.00 97.50 100 ALA A O 1
ATOM 790 N N . PHE A 1 101 ? 0.071 -2.030 11.237 1.00 97.38 101 PHE A N 1
ATOM 791 C CA . PHE A 1 101 ? 0.258 -1.775 12.661 1.00 97.38 101 PHE A CA 1
ATOM 792 C C . PHE A 1 101 ? 1.679 -1.282 12.916 1.00 97.38 101 PHE A C 1
ATOM 794 O O . PHE A 1 101 ? 2.652 -1.898 12.466 1.00 97.38 101 PHE A O 1
ATOM 801 N N . ALA A 1 102 ? 1.797 -0.188 13.664 1.00 95.81 102 ALA A N 1
ATOM 802 C CA . ALA A 1 102 ? 3.065 0.409 14.055 1.00 95.81 102 ALA A CA 1
ATOM 803 C C . ALA A 1 102 ? 3.100 0.679 15.564 1.00 95.81 102 ALA A C 1
ATOM 805 O O . ALA A 1 102 ? 2.087 1.104 16.124 1.00 95.81 102 ALA A O 1
ATOM 806 N N . PRO A 1 103 ? 4.257 0.516 16.229 1.00 94.44 103 PRO A N 1
ATOM 807 C CA . PRO A 1 103 ? 4.462 1.085 17.558 1.00 94.44 103 PRO A CA 1
ATOM 808 C C . PRO A 1 103 ? 4.246 2.606 17.542 1.00 94.44 103 PRO A C 1
ATOM 810 O O . PRO A 1 103 ? 4.575 3.256 16.547 1.00 94.44 103 PRO A O 1
ATOM 813 N N . GLN A 1 104 ? 3.767 3.183 18.651 1.00 91.50 104 GLN A N 1
ATOM 814 C CA . GLN A 1 104 ? 3.429 4.613 18.759 1.00 91.50 104 GLN A CA 1
ATOM 815 C C . GLN A 1 104 ? 4.515 5.540 18.197 1.00 91.50 104 GLN A C 1
ATOM 817 O O . GLN A 1 104 ? 4.243 6.411 17.373 1.00 91.50 104 GLN A O 1
ATOM 822 N N . GLY A 1 105 ? 5.768 5.321 18.612 1.00 89.44 105 GLY A N 1
ATOM 823 C CA . GLY A 1 105 ? 6.905 6.159 18.222 1.00 89.44 105 GLY A CA 1
ATOM 824 C C . GLY A 1 105 ? 7.268 6.083 16.736 1.00 89.44 105 GLY A C 1
ATOM 825 O O . GLY A 1 105 ? 7.966 6.965 16.239 1.00 89.44 105 GLY A O 1
ATOM 826 N N . ASP A 1 106 ? 6.786 5.064 16.023 1.00 91.94 106 ASP A N 1
ATOM 827 C CA . ASP A 1 106 ? 7.072 4.819 14.608 1.00 91.94 106 ASP A CA 1
ATOM 828 C C . ASP A 1 106 ? 5.873 5.025 13.683 1.00 91.94 106 ASP A C 1
ATOM 830 O O . ASP A 1 106 ? 6.015 4.879 12.462 1.00 91.94 106 ASP A O 1
ATOM 834 N N . PHE A 1 107 ? 4.717 5.397 14.237 1.00 94.75 107 PHE A N 1
ATOM 835 C CA . PHE A 1 107 ? 3.511 5.710 13.484 1.00 94.75 107 PHE A CA 1
ATOM 836 C C . PHE A 1 107 ? 3.629 7.069 12.774 1.00 94.75 107 PHE A C 1
ATOM 838 O O . PHE A 1 107 ? 3.091 8.081 13.211 1.00 94.75 107 PHE A O 1
ATOM 845 N N . ALA A 1 108 ? 4.370 7.099 11.669 1.00 92.25 108 ALA A N 1
ATOM 846 C CA . ALA A 1 108 ? 4.589 8.279 10.840 1.00 92.25 108 ALA A CA 1
ATOM 847 C C . ALA A 1 108 ? 4.274 7.997 9.364 1.00 92.25 108 ALA A C 1
ATOM 849 O O . ALA A 1 108 ? 4.321 6.850 8.910 1.00 92.25 108 ALA A O 1
ATOM 850 N N . ALA A 1 109 ? 4.008 9.057 8.598 1.00 90.00 109 ALA A N 1
ATOM 851 C CA . ALA A 1 109 ? 3.813 8.955 7.156 1.00 90.00 109 ALA A CA 1
ATOM 852 C C . ALA A 1 109 ? 5.058 8.354 6.473 1.00 90.00 109 ALA A C 1
ATOM 854 O O . ALA A 1 109 ? 6.158 8.889 6.582 1.00 90.00 109 ALA A O 1
ATOM 855 N N . LYS A 1 110 ? 4.889 7.243 5.742 1.00 84.75 110 LYS A N 1
ATOM 856 C CA . LYS A 1 110 ? 5.954 6.629 4.917 1.00 84.75 110 LYS A CA 1
ATOM 857 C C . LYS A 1 110 ? 5.933 7.080 3.455 1.00 84.75 110 LYS A C 1
ATOM 859 O O . LYS A 1 110 ? 6.902 6.880 2.722 1.00 84.75 110 LYS A O 1
ATOM 864 N N . ALA A 1 111 ? 4.826 7.679 3.033 1.00 83.69 111 ALA A N 1
ATOM 865 C CA . ALA A 1 111 ? 4.584 8.173 1.689 1.00 83.69 111 ALA A CA 1
ATOM 866 C C . ALA A 1 111 ? 3.651 9.397 1.752 1.00 83.69 111 ALA A C 1
ATOM 868 O O . ALA A 1 111 ? 2.972 9.582 2.764 1.00 83.69 111 ALA A O 1
ATOM 869 N N . PRO A 1 112 ? 3.567 10.207 0.679 1.00 83.88 112 PRO A N 1
ATOM 870 C CA . PRO A 1 112 ? 2.618 11.324 0.596 1.00 83.88 112 PRO A CA 1
ATOM 871 C C . PRO A 1 112 ? 1.142 10.905 0.711 1.00 83.88 112 PRO A C 1
ATOM 873 O O . PRO A 1 112 ? 0.281 11.732 0.988 1.00 83.88 112 PRO A O 1
ATOM 876 N N . THR A 1 113 ? 0.841 9.625 0.497 1.00 89.88 113 THR A N 1
ATOM 877 C CA . THR A 1 113 ? -0.482 9.014 0.646 1.00 89.88 113 THR A CA 1
ATOM 878 C C . THR A 1 113 ? -0.742 8.618 2.100 1.00 89.88 113 THR A C 1
ATOM 880 O O . THR A 1 113 ? -0.848 7.437 2.423 1.00 89.88 113 THR A O 1
ATOM 883 N N . PHE A 1 114 ? -0.807 9.611 2.987 1.00 93.62 114 PHE A N 1
ATOM 884 C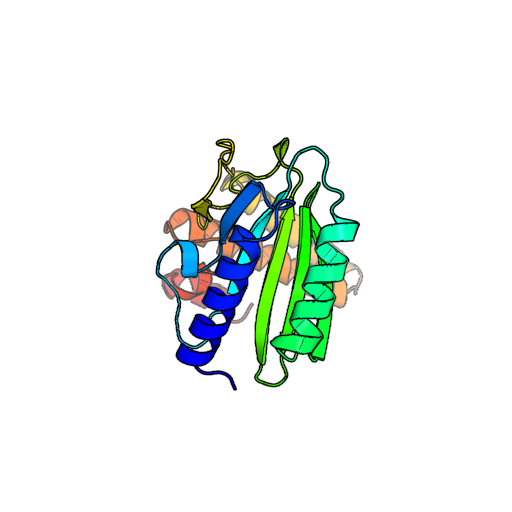 CA . PHE A 1 114 ? -1.085 9.425 4.412 1.00 93.62 114 PHE A CA 1
ATOM 885 C C . PHE A 1 114 ? -1.993 10.547 4.923 1.00 93.62 114 PHE A C 1
ATOM 887 O O . PHE A 1 114 ? -1.610 11.716 4.909 1.00 93.62 114 PHE A O 1
ATOM 894 N N . GLN A 1 115 ? -3.182 10.190 5.402 1.00 95.69 115 GLN A N 1
ATOM 895 C CA . GLN A 1 115 ? -4.154 11.129 5.958 1.00 95.69 115 GLN A CA 1
ATOM 896 C C . GLN A 1 115 ? -4.565 10.676 7.358 1.00 95.69 115 GLN A C 1
ATOM 898 O O . GLN A 1 115 ? -5.267 9.679 7.521 1.00 95.69 115 GLN A O 1
ATOM 903 N N . LEU A 1 116 ? -4.147 11.434 8.373 1.00 96.88 116 LEU A N 1
ATOM 904 C CA . LEU A 1 116 ? -4.478 11.153 9.767 1.00 96.88 116 LEU A CA 1
ATOM 905 C C . LEU A 1 116 ? -5.992 11.286 10.009 1.00 96.88 116 LEU A C 1
ATOM 907 O O . LEU A 1 116 ? -6.592 12.311 9.692 1.00 96.88 116 LEU A O 1
ATOM 911 N N . LEU A 1 117 ? -6.598 10.253 10.595 1.00 97.69 117 LEU A N 1
ATOM 912 C CA . LEU A 1 117 ? -8.013 10.214 10.977 1.00 97.69 117 LEU A CA 1
ATOM 913 C C . LEU A 1 117 ? -8.229 10.624 12.439 1.00 97.69 117 LEU A C 1
ATOM 915 O O . LEU A 1 117 ? -9.251 11.233 12.772 1.00 97.69 117 LEU A O 1
ATOM 919 N N . PHE A 1 118 ? -7.310 10.229 13.324 1.00 98.00 118 PHE A N 1
ATOM 920 C CA . PHE A 1 118 ? -7.255 10.627 14.733 1.00 98.00 118 PHE A CA 1
ATOM 921 C C . PHE A 1 118 ? -5.893 10.296 15.353 1.00 98.00 118 PHE A C 1
ATOM 923 O O . PHE A 1 118 ? -5.115 9.534 14.779 1.00 98.00 118 PHE A O 1
ATOM 930 N N . GLY A 1 119 ? -5.641 10.840 16.547 1.00 95.88 119 GLY A N 1
ATOM 931 C CA . GLY A 1 119 ? -4.383 10.676 17.273 1.00 95.88 119 GLY A CA 1
ATOM 932 C C . GLY A 1 119 ? -3.321 11.665 16.803 1.00 95.88 119 GLY A C 1
ATOM 933 O O . GLY A 1 119 ? -3.643 12.771 16.364 1.00 95.88 119 GLY A O 1
ATOM 934 N N . THR A 1 120 ? -2.054 11.274 16.900 1.00 93.81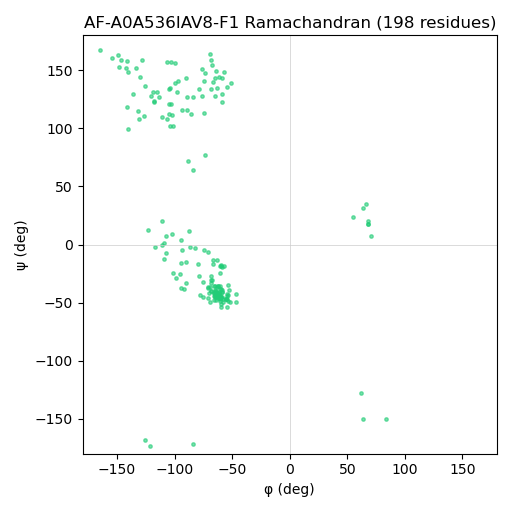 120 THR A N 1
ATOM 935 C CA . THR A 1 120 ? -0.903 12.053 16.429 1.00 93.81 120 THR A CA 1
ATOM 936 C C . THR A 1 120 ? 0.044 11.159 15.635 1.00 93.81 120 THR A C 1
ATOM 938 O O . THR A 1 120 ? 0.102 9.952 15.852 1.00 93.81 120 THR A O 1
ATOM 941 N N . ALA A 1 121 ? 0.778 11.754 14.697 1.00 92.25 121 ALA A N 1
ATOM 942 C CA . ALA A 1 121 ? 1.811 11.081 13.918 1.00 92.25 121 ALA A CA 1
ATOM 943 C C . ALA A 1 121 ? 3.037 12.004 13.830 1.00 92.25 121 ALA A C 1
ATOM 945 O O . ALA A 1 121 ? 2.865 13.178 13.486 1.00 92.25 121 ALA A O 1
ATOM 946 N N . PRO A 1 122 ? 4.260 11.534 14.141 1.00 88.38 122 PRO A N 1
ATOM 947 C CA . PRO A 1 122 ? 5.464 12.331 13.957 1.00 88.38 122 PRO A CA 1
ATOM 948 C C . PRO A 1 122 ? 5.675 12.689 12.484 1.00 88.38 122 PRO A C 1
ATOM 950 O O . PRO A 1 122 ? 5.441 11.873 11.590 1.00 88.38 122 PRO A O 1
ATOM 953 N N . GLU A 1 123 ? 6.184 13.890 12.226 1.00 83.94 123 GLU A N 1
ATOM 954 C CA . GLU A 1 123 ? 6.579 14.286 10.878 1.00 83.94 123 GLU A CA 1
ATOM 955 C C . GLU A 1 123 ? 7.890 13.579 10.501 1.00 83.94 123 GLU A C 1
ATOM 957 O O . GLU A 1 123 ? 8.942 13.808 11.102 1.00 83.94 123 GLU A O 1
ATOM 962 N N . ARG A 1 124 ? 7.825 12.674 9.518 1.00 81.12 124 ARG A N 1
ATOM 963 C CA . ARG A 1 124 ? 8.996 12.000 8.944 1.00 81.12 124 ARG A CA 1
ATOM 964 C C . ARG A 1 124 ? 8.928 12.090 7.418 1.00 81.12 124 ARG A C 1
ATOM 966 O O . ARG A 1 124 ? 8.091 11.425 6.814 1.00 81.12 124 ARG A O 1
ATOM 973 N N . PRO A 1 125 ? 9.775 12.903 6.772 1.00 69.56 125 PRO A N 1
ATOM 974 C CA . PRO A 1 125 ? 9.772 12.996 5.321 1.00 69.56 125 PRO A CA 1
ATOM 975 C C . PRO A 1 125 ? 10.284 11.698 4.688 1.00 69.56 125 PRO A C 1
ATOM 977 O O . PRO A 1 125 ? 11.314 11.150 5.083 1.00 69.56 125 PRO A O 1
ATOM 980 N N . SER A 1 126 ? 9.565 11.222 3.673 1.00 71.56 126 SER A N 1
ATOM 981 C CA . SER A 1 126 ? 10.020 10.147 2.792 1.00 71.56 126 SER A CA 1
ATOM 982 C C . SER A 1 126 ? 10.908 10.730 1.692 1.00 71.56 126 SER A C 1
ATOM 984 O O . SER A 1 126 ? 10.507 11.669 1.001 1.00 71.56 126 SER A O 1
ATOM 986 N N . THR A 1 127 ? 12.115 10.183 1.526 1.00 76.25 127 THR A N 1
ATOM 987 C CA . THR A 1 127 ? 13.062 10.619 0.490 1.00 76.25 127 THR A CA 1
ATOM 988 C C . THR A 1 127 ? 13.065 9.593 -0.642 1.00 76.25 127 THR A C 1
ATOM 990 O O . THR A 1 127 ? 13.681 8.536 -0.496 1.00 76.25 127 THR A O 1
ATOM 993 N N . PRO A 1 128 ? 12.395 9.862 -1.776 1.00 80.25 128 PRO A N 1
ATOM 994 C CA . PRO A 1 128 ? 12.447 8.968 -2.925 1.00 80.25 128 PRO A CA 1
ATOM 995 C C . PRO A 1 128 ? 13.859 8.954 -3.540 1.00 80.25 128 PRO A C 1
ATOM 997 O O . PRO A 1 128 ? 14.565 9.966 -3.440 1.00 80.25 128 PRO A O 1
ATOM 1000 N N . PRO A 1 129 ? 14.256 7.870 -4.240 1.00 88.00 129 PRO A N 1
ATOM 1001 C CA . PRO A 1 129 ? 15.556 7.789 -4.904 1.00 88.00 129 PRO A CA 1
ATOM 1002 C C . PRO A 1 129 ? 15.832 8.998 -5.802 1.00 88.00 129 PRO A C 1
ATOM 1004 O O . PRO A 1 129 ? 14.943 9.493 -6.511 1.00 88.00 129 PRO A O 1
ATOM 1007 N N . SER A 1 130 ? 17.071 9.491 -5.774 1.00 92.12 130 SER A N 1
ATOM 1008 C CA . SER A 1 130 ? 17.501 10.581 -6.647 1.00 92.12 130 SER A CA 1
ATOM 1009 C C . SER A 1 130 ? 17.551 10.120 -8.109 1.00 92.12 130 SER A C 1
ATOM 1011 O O . SER A 1 130 ? 17.664 8.930 -8.403 1.00 92.12 130 SER A O 1
ATOM 1013 N N . ALA A 1 131 ? 17.491 11.066 -9.052 1.00 93.31 131 ALA A N 1
ATOM 1014 C CA . ALA A 1 131 ? 17.654 10.741 -10.470 1.00 93.31 131 ALA A CA 1
ATOM 1015 C C . ALA A 1 131 ? 19.013 10.070 -10.743 1.00 93.31 131 ALA A C 1
ATOM 1017 O O . ALA A 1 131 ? 19.081 9.111 -11.503 1.00 93.31 131 ALA A O 1
ATOM 1018 N N . GLU A 1 132 ? 20.073 10.533 -10.076 1.00 96.31 132 GLU A N 1
ATOM 1019 C CA . GLU A 1 132 ? 21.413 9.949 -10.166 1.00 96.31 132 GLU A CA 1
ATOM 1020 C C . GLU A 1 132 ? 21.433 8.488 -9.703 1.00 96.31 132 GLU A C 1
ATOM 1022 O O . GLU A 1 132 ? 21.981 7.637 -10.397 1.00 96.31 132 GLU A O 1
ATOM 1027 N N . GLN A 1 133 ? 20.780 8.176 -8.578 1.00 96.19 133 GLN A N 1
ATOM 1028 C CA . GLN A 1 133 ? 20.678 6.802 -8.079 1.00 96.19 133 GLN A CA 1
ATOM 1029 C C . GLN A 1 133 ? 19.933 5.895 -9.063 1.00 96.19 133 GLN A C 1
ATOM 1031 O O . GLN A 1 133 ? 20.420 4.811 -9.374 1.00 96.19 133 GLN A O 1
ATOM 1036 N N . LEU A 1 134 ? 18.793 6.349 -9.594 1.00 96.56 134 LEU A N 1
ATOM 1037 C CA . LEU A 1 134 ? 17.996 5.584 -10.561 1.00 96.56 134 LEU A CA 1
ATOM 1038 C C . LEU A 1 134 ? 18.774 5.323 -11.860 1.00 96.56 134 LEU A C 1
ATOM 1040 O O . LEU A 1 134 ? 18.799 4.198 -12.357 1.00 96.56 134 LEU A O 1
ATOM 1044 N N . ILE A 1 135 ? 19.469 6.338 -12.382 1.00 96.75 135 ILE A N 1
ATOM 1045 C CA . ILE A 1 135 ? 20.334 6.199 -13.563 1.00 96.75 135 ILE A CA 1
ATOM 1046 C C . ILE A 1 135 ? 21.501 5.245 -13.270 1.00 96.75 135 ILE A C 1
ATOM 1048 O O . ILE A 1 135 ? 21.834 4.398 -14.101 1.00 96.75 135 ILE A O 1
ATOM 1052 N N . GLY A 1 136 ? 22.107 5.350 -12.086 1.00 97.94 136 GLY A N 1
ATOM 1053 C CA . GLY A 1 136 ? 23.176 4.460 -11.642 1.00 97.94 136 GLY A CA 1
ATOM 1054 C C . GLY A 1 136 ? 22.735 2.996 -11.582 1.00 97.94 136 GLY A C 1
ATOM 1055 O O . GLY A 1 136 ? 23.441 2.121 -12.087 1.00 97.94 136 GLY A O 1
ATOM 1056 N N . TRP A 1 137 ? 21.549 2.720 -11.032 1.00 98.25 137 TRP A N 1
ATOM 1057 C CA . TRP A 1 137 ? 20.969 1.374 -11.006 1.00 98.25 137 TRP A CA 1
ATOM 1058 C C . TRP A 1 137 ? 20.665 0.843 -12.405 1.00 98.25 137 TRP A C 1
ATOM 1060 O O . TRP A 1 137 ? 21.042 -0.289 -12.702 1.00 98.25 137 TRP A O 1
ATOM 1070 N N . ALA A 1 138 ? 20.087 1.659 -13.292 1.00 97.44 138 ALA A N 1
ATOM 1071 C CA . ALA A 1 138 ? 19.828 1.259 -14.676 1.00 97.44 138 ALA A CA 1
ATOM 1072 C C . ALA A 1 138 ? 21.108 0.777 -15.385 1.00 97.44 138 ALA A C 1
ATOM 1074 O O . ALA A 1 138 ? 21.126 -0.302 -15.984 1.00 97.44 138 ALA A O 1
ATOM 1075 N N . TRP A 1 139 ? 22.209 1.528 -15.258 1.00 98.31 139 TRP A N 1
ATOM 1076 C CA . TRP A 1 139 ? 23.507 1.123 -15.804 1.00 98.31 139 TRP A CA 1
ATOM 1077 C C . TRP A 1 139 ? 24.059 -0.138 -15.143 1.00 98.31 139 TRP A C 1
ATOM 1079 O O . TRP A 1 139 ? 24.528 -1.038 -15.843 1.00 98.31 139 TRP A O 1
ATOM 1089 N N . LEU A 1 140 ? 23.995 -0.228 -13.813 1.00 98.25 140 LEU A N 1
ATOM 1090 C CA . LEU A 1 140 ? 24.468 -1.399 -13.076 1.00 98.25 140 LEU A CA 1
ATOM 1091 C C . LEU A 1 140 ? 23.749 -2.674 -13.538 1.00 98.25 140 LEU A C 1
ATOM 1093 O O . LEU A 1 140 ? 24.396 -3.681 -13.838 1.00 98.25 140 LEU A O 1
ATOM 1097 N N . TYR A 1 141 ? 22.424 -2.620 -13.662 1.00 98.38 141 TYR A N 1
ATOM 1098 C CA . TYR A 1 141 ? 21.628 -3.744 -14.136 1.00 98.38 141 TYR A CA 1
ATOM 1099 C C . TYR A 1 141 ? 21.926 -4.083 -15.599 1.00 98.38 141 TYR A C 1
ATOM 1101 O O . TYR A 1 141 ? 22.147 -5.254 -15.904 1.00 98.38 141 TYR A O 1
ATOM 1109 N N . ALA A 1 142 ? 22.083 -3.099 -16.490 1.00 97.88 142 ALA A N 1
ATOM 1110 C CA . ALA A 1 142 ? 22.488 -3.351 -17.878 1.00 97.88 142 ALA A CA 1
ATOM 1111 C C . ALA A 1 142 ? 23.861 -4.058 -17.987 1.00 97.88 142 ALA A C 1
ATOM 1113 O O . ALA A 1 142 ? 24.049 -4.967 -18.804 1.00 97.88 142 ALA A O 1
ATOM 1114 N N . LEU A 1 143 ? 24.827 -3.708 -17.128 1.00 98.44 143 LEU A N 1
ATOM 1115 C CA . LEU A 1 143 ? 26.118 -4.406 -17.050 1.00 98.44 143 LEU A CA 1
ATOM 1116 C C . LEU A 1 143 ? 25.962 -5.862 -16.572 1.00 98.44 143 LEU A C 1
ATOM 1118 O O . LEU A 1 143 ? 26.672 -6.758 -17.057 1.00 98.44 143 LEU A O 1
ATOM 1122 N N . HIS A 1 144 ? 25.027 -6.118 -15.653 1.00 98.31 144 HIS A N 1
ATOM 1123 C CA . HIS A 1 144 ? 24.680 -7.471 -15.220 1.00 98.31 144 HIS A CA 1
ATOM 1124 C C . HIS A 1 144 ? 23.993 -8.277 -16.324 1.00 98.31 144 HIS A C 1
ATOM 1126 O O . HIS A 1 144 ? 24.369 -9.434 -16.508 1.00 98.31 144 HIS A O 1
ATOM 1132 N N . VAL A 1 145 ? 23.089 -7.676 -17.108 1.00 98.44 145 VAL A N 1
ATOM 1133 C CA . VAL A 1 145 ? 22.470 -8.315 -18.286 1.00 98.44 145 VAL A CA 1
ATOM 1134 C C . VAL A 1 145 ? 23.549 -8.827 -19.233 1.00 98.44 145 VAL A C 1
ATOM 1136 O O . VAL A 1 145 ? 23.595 -10.021 -19.528 1.00 98.44 145 VAL A O 1
ATOM 1139 N N . ARG A 1 146 ? 24.492 -7.964 -19.637 1.00 98.31 146 ARG A N 1
ATOM 1140 C CA . ARG A 1 146 ? 25.600 -8.354 -20.527 1.00 98.31 146 ARG A CA 1
ATOM 1141 C C . ARG A 1 146 ? 26.388 -9.539 -19.968 1.00 98.31 146 ARG A C 1
ATOM 1143 O O . ARG A 1 146 ? 26.686 -10.493 -20.682 1.00 98.31 146 ARG A O 1
ATOM 1150 N N . SER A 1 147 ? 26.729 -9.477 -18.683 1.00 98.50 147 SER A N 1
ATOM 1151 C CA . SER A 1 147 ? 27.514 -10.519 -18.014 1.00 98.50 147 SER A CA 1
ATOM 1152 C C . SER A 1 147 ? 26.744 -11.837 -17.865 1.00 98.50 147 SER A C 1
ATOM 1154 O O . SER A 1 147 ? 27.353 -12.906 -17.896 1.00 98.50 147 SER A O 1
ATOM 1156 N N . ALA A 1 148 ? 25.424 -11.778 -17.682 1.00 98.44 148 ALA A N 1
ATOM 1157 C CA . ALA A 1 148 ? 24.549 -12.943 -17.609 1.00 98.44 148 ALA A CA 1
ATOM 1158 C C . ALA A 1 148 ? 24.396 -13.609 -18.985 1.00 98.44 148 ALA A C 1
ATOM 1160 O O . ALA A 1 148 ? 24.583 -14.822 -19.093 1.00 98.44 148 ALA A O 1
ATOM 1161 N N . LEU A 1 149 ? 24.165 -12.817 -20.038 1.00 98.44 149 LEU A N 1
ATOM 1162 C CA . LEU A 1 149 ? 24.081 -13.295 -21.422 1.00 98.44 149 LEU A CA 1
ATOM 1163 C C . LEU A 1 149 ? 25.376 -13.977 -21.871 1.00 98.44 149 LEU A C 1
ATOM 1165 O O . LEU A 1 149 ? 25.332 -15.098 -22.370 1.00 98.44 149 LEU A O 1
ATOM 1169 N N . ALA A 1 150 ? 26.536 -13.369 -21.598 1.00 98.50 150 ALA A N 1
ATOM 1170 C CA . ALA A 1 150 ? 27.844 -13.952 -21.919 1.00 98.50 150 ALA A CA 1
ATOM 1171 C C . ALA A 1 150 ? 28.104 -15.312 -21.237 1.00 98.50 150 ALA A C 1
ATOM 1173 O O . ALA A 1 150 ? 28.987 -16.057 -21.652 1.00 98.50 150 ALA A O 1
ATOM 1174 N N . ARG A 1 151 ? 27.345 -15.641 -20.184 1.00 98.50 151 ARG A N 1
ATOM 1175 C CA . ARG A 1 151 ? 27.429 -16.905 -19.436 1.00 98.50 151 ARG A CA 1
ATOM 1176 C C . ARG A 1 151 ? 26.248 -17.844 -19.709 1.00 98.50 151 ARG A C 1
ATOM 1178 O O . ARG A 1 151 ? 26.104 -18.833 -18.997 1.00 98.50 151 ARG A O 1
ATOM 1185 N N . GLY A 1 152 ? 25.374 -17.521 -20.665 1.00 98.25 152 GLY A N 1
ATOM 1186 C CA . GLY A 1 152 ? 24.174 -18.308 -20.969 1.00 98.25 152 GLY A CA 1
ATOM 1187 C C . GLY A 1 152 ? 23.103 -18.298 -19.869 1.00 98.25 152 GLY A C 1
ATOM 1188 O O . GLY A 1 152 ? 22.225 -19.157 -19.858 1.00 98.25 152 GLY A O 1
ATOM 1189 N N . LYS A 1 153 ? 23.147 -17.348 -18.924 1.00 98.50 153 LYS A N 1
ATOM 1190 C CA . LYS A 1 153 ? 22.198 -17.257 -17.800 1.00 98.50 153 LYS A CA 1
ATOM 1191 C C . LYS A 1 153 ? 20.969 -16.430 -18.177 1.00 98.50 153 LYS A C 1
ATOM 1193 O O . LYS A 1 153 ? 20.804 -15.310 -17.700 1.00 98.50 153 LYS A O 1
ATOM 1198 N N . LEU A 1 154 ? 20.108 -16.985 -19.026 1.00 98.00 154 LEU A N 1
ATOM 1199 C CA . LEU A 1 154 ? 18.976 -16.251 -19.608 1.00 98.00 154 LEU A CA 1
ATOM 1200 C C . LEU A 1 154 ? 17.974 -15.736 -18.563 1.00 98.00 154 LEU A C 1
ATOM 1202 O O . LEU A 1 154 ? 17.596 -14.576 -18.632 1.00 98.00 154 LEU A O 1
ATOM 1206 N N . TRP A 1 155 ? 17.636 -16.524 -17.537 1.00 98.19 155 TRP A N 1
ATOM 1207 C CA . TRP A 1 155 ? 16.742 -16.069 -16.457 1.00 98.19 155 TRP A CA 1
ATOM 1208 C C . TRP A 1 155 ? 17.315 -14.907 -15.642 1.00 98.19 155 TRP A C 1
ATOM 1210 O O . TRP A 1 155 ? 16.597 -13.997 -15.251 1.00 98.19 155 TRP A O 1
ATOM 1220 N N . GLN A 1 156 ? 18.631 -14.905 -15.411 1.00 98.19 156 GLN A N 1
ATOM 1221 C CA . GLN A 1 156 ? 19.280 -13.782 -14.737 1.00 98.19 156 GLN A CA 1
ATOM 1222 C C . GLN A 1 156 ? 19.321 -12.544 -15.640 1.00 98.19 156 GLN A C 1
ATOM 1224 O O . GLN A 1 156 ? 19.199 -11.428 -15.145 1.00 98.19 156 GLN A O 1
ATOM 1229 N N . ALA A 1 157 ? 19.521 -12.731 -16.946 1.00 98.00 157 ALA A N 1
ATOM 1230 C CA . ALA A 1 157 ? 19.504 -11.637 -17.906 1.00 98.00 157 ALA A CA 1
ATOM 1231 C C . ALA A 1 157 ? 18.110 -11.000 -18.009 1.00 98.00 157 ALA A C 1
ATOM 1233 O O . ALA A 1 157 ? 18.024 -9.778 -17.971 1.00 98.00 157 ALA A O 1
ATOM 1234 N N . GLU A 1 158 ? 17.048 -11.809 -18.069 1.00 96.88 158 GLU A N 1
ATOM 1235 C CA . GLU A 1 158 ? 15.655 -11.344 -18.085 1.00 96.88 158 GLU A CA 1
ATOM 1236 C C . GLU A 1 158 ? 15.330 -10.529 -16.821 1.00 96.88 158 GLU A C 1
ATOM 1238 O O . GLU A 1 158 ? 14.998 -9.350 -16.914 1.00 96.88 158 GLU A O 1
ATOM 1243 N N . TYR A 1 159 ? 15.584 -11.087 -15.634 1.00 97.12 159 TYR A N 1
ATOM 1244 C CA . TYR A 1 159 ? 15.363 -10.372 -14.374 1.00 97.12 159 TYR A CA 1
ATOM 1245 C C . TYR A 1 159 ? 16.087 -9.013 -14.328 1.00 97.12 159 TYR A C 1
ATOM 1247 O O . TYR A 1 159 ? 15.539 -8.004 -13.882 1.00 97.12 159 TYR A O 1
ATOM 1255 N N . MET A 1 160 ? 17.340 -8.967 -14.798 1.00 97.88 160 MET A N 1
ATOM 1256 C CA . MET A 1 160 ? 18.150 -7.746 -14.763 1.00 97.88 160 MET A CA 1
ATOM 1257 C C . MET A 1 160 ? 17.735 -6.724 -15.828 1.00 97.88 160 MET A C 1
ATOM 1259 O O . MET A 1 160 ? 17.862 -5.528 -15.573 1.00 97.88 160 MET A O 1
ATOM 1263 N N . VAL A 1 161 ? 17.248 -7.143 -17.003 1.00 96.44 161 VAL A N 1
ATOM 1264 C CA . VAL A 1 161 ? 16.762 -6.184 -18.010 1.00 96.44 161 VAL A CA 1
ATOM 1265 C C . VAL A 1 161 ? 15.454 -5.544 -17.551 1.00 96.44 161 VAL A C 1
ATOM 1267 O O . VAL A 1 161 ? 15.301 -4.331 -17.697 1.00 96.44 161 VAL A O 1
ATOM 1270 N N . SER A 1 162 ? 14.586 -6.312 -16.889 1.00 94.81 162 SER A N 1
ATOM 1271 C CA . SER A 1 162 ? 13.372 -5.807 -16.242 1.00 94.81 162 SER A CA 1
ATOM 1272 C C . SER A 1 162 ? 13.718 -4.778 -15.153 1.00 94.81 162 SER A C 1
ATOM 1274 O O . SER A 1 162 ? 13.256 -3.642 -15.211 1.00 94.81 162 SER A O 1
ATOM 1276 N N . ALA A 1 163 ? 14.670 -5.079 -14.260 1.00 95.75 163 ALA A N 1
ATOM 1277 C CA . ALA A 1 163 ? 15.129 -4.122 -13.242 1.00 95.75 163 ALA A CA 1
ATOM 1278 C C . ALA A 1 163 ? 15.778 -2.844 -13.829 1.00 95.75 163 ALA A C 1
ATOM 1280 O O . ALA A 1 163 ? 15.625 -1.740 -13.287 1.00 95.75 163 ALA A O 1
ATOM 1281 N N . ALA A 1 164 ? 16.508 -2.968 -14.946 1.00 96.19 164 ALA A N 1
ATOM 1282 C CA . ALA A 1 164 ? 17.058 -1.817 -15.661 1.00 96.19 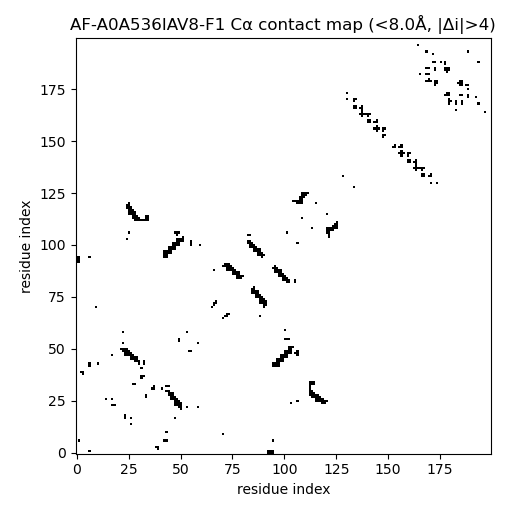164 ALA A CA 1
ATOM 1283 C C . ALA A 1 164 ? 15.940 -0.928 -16.226 1.00 96.19 164 ALA A C 1
ATOM 1285 O O . ALA A 1 164 ? 15.982 0.294 -16.059 1.00 96.19 164 ALA A O 1
ATOM 1286 N N . ARG A 1 165 ? 14.927 -1.540 -16.850 1.00 95.12 165 ARG A N 1
ATOM 1287 C CA . ARG A 1 165 ? 13.749 -0.854 -17.393 1.00 95.12 165 ARG A CA 1
ATOM 1288 C C . ARG A 1 165 ? 12.969 -0.126 -16.304 1.00 95.12 165 ARG A C 1
ATOM 1290 O O . ARG A 1 165 ? 12.676 1.056 -16.477 1.00 95.12 165 ARG A O 1
ATOM 1297 N N . ASP A 1 166 ? 12.724 -0.777 -15.171 1.00 95.19 166 ASP A N 1
ATOM 1298 C CA . ASP A 1 166 ? 12.025 -0.180 -14.028 1.00 95.19 166 ASP A CA 1
ATOM 1299 C C . ASP A 1 166 ? 12.751 1.066 -13.511 1.00 95.19 166 ASP A C 1
ATOM 1301 O O . ASP A 1 166 ? 12.131 2.095 -13.242 1.00 95.19 166 ASP A O 1
ATOM 1305 N N . SER A 1 167 ? 14.085 1.013 -13.446 1.00 95.94 167 SER A N 1
ATOM 1306 C CA . SER A 1 167 ? 14.912 2.151 -13.028 1.00 95.94 167 SER A CA 1
ATOM 1307 C C . SER A 1 167 ? 14.825 3.327 -14.015 1.00 95.94 167 SER A C 1
ATOM 1309 O O . SER A 1 167 ? 14.735 4.484 -13.596 1.00 95.94 167 SER A O 1
ATOM 1311 N N . ILE A 1 168 ? 14.804 3.046 -15.325 1.00 95.62 168 ILE A N 1
ATOM 1312 C CA . ILE A 1 168 ? 14.639 4.061 -16.381 1.00 95.62 168 ILE A CA 1
ATOM 1313 C C . ILE A 1 168 ? 13.252 4.703 -16.299 1.00 95.62 168 ILE A C 1
ATOM 1315 O O . ILE A 1 168 ? 13.138 5.931 -16.314 1.00 95.62 168 ILE A O 1
ATOM 1319 N N . LEU A 1 169 ? 12.201 3.891 -16.179 1.00 95.75 169 LEU A N 1
ATOM 1320 C CA . LEU A 1 169 ? 10.823 4.364 -16.070 1.00 95.75 169 LEU A CA 1
ATOM 1321 C C . LEU A 1 169 ? 10.610 5.178 -14.789 1.00 95.75 169 LEU A C 1
ATOM 1323 O O . LEU A 1 169 ? 10.027 6.258 -14.845 1.00 95.75 169 LEU A O 1
ATOM 1327 N N . ALA A 1 170 ? 11.169 4.752 -13.656 1.00 95.69 170 ALA A N 1
ATOM 1328 C CA . ALA A 1 170 ? 11.139 5.523 -12.415 1.00 95.69 170 ALA A CA 1
ATOM 1329 C C . ALA A 1 170 ? 11.851 6.883 -12.554 1.00 95.69 170 ALA A C 1
ATOM 1331 O O . ALA A 1 170 ? 11.348 7.905 -12.072 1.00 95.69 170 ALA A O 1
ATOM 1332 N N . ALA A 1 171 ? 12.997 6.932 -13.246 1.00 95.75 171 ALA A N 1
ATOM 1333 C CA . ALA A 1 171 ? 13.692 8.188 -13.531 1.00 95.75 171 ALA A CA 1
ATOM 1334 C C . ALA A 1 171 ? 12.856 9.105 -14.441 1.00 95.75 171 ALA A C 1
ATOM 1336 O O . ALA A 1 171 ? 12.795 10.319 -14.218 1.00 95.75 171 ALA A O 1
ATOM 1337 N N . ALA A 1 172 ? 12.168 8.532 -15.432 1.00 95.81 172 ALA A N 1
ATOM 1338 C CA . ALA A 1 172 ? 11.243 9.264 -16.283 1.00 95.81 172 ALA A CA 1
ATOM 1339 C C . ALA A 1 172 ? 10.041 9.808 -15.498 1.00 95.81 172 ALA A C 1
ATOM 1341 O O . ALA A 1 172 ? 9.723 10.988 -15.653 1.00 95.81 172 ALA A O 1
ATOM 1342 N N . CYS A 1 173 ? 9.433 9.008 -14.615 1.00 95.88 173 CYS A N 1
ATOM 1343 C CA . CYS A 1 173 ? 8.352 9.448 -13.731 1.00 95.88 173 CYS A CA 1
ATOM 1344 C C . CYS A 1 173 ? 8.777 10.670 -12.918 1.00 95.88 173 CYS A C 1
ATOM 1346 O O . CYS A 1 173 ? 8.086 11.689 -12.908 1.00 95.88 173 CYS A O 1
ATOM 1348 N N . ARG A 1 174 ? 9.979 10.619 -12.330 1.00 93.81 174 ARG A N 1
ATOM 1349 C CA . ARG A 1 174 ? 10.546 11.745 -11.584 1.00 93.81 174 ARG A CA 1
ATOM 1350 C C . ARG A 1 174 ? 10.717 12.993 -12.453 1.00 93.81 174 ARG A C 1
ATOM 13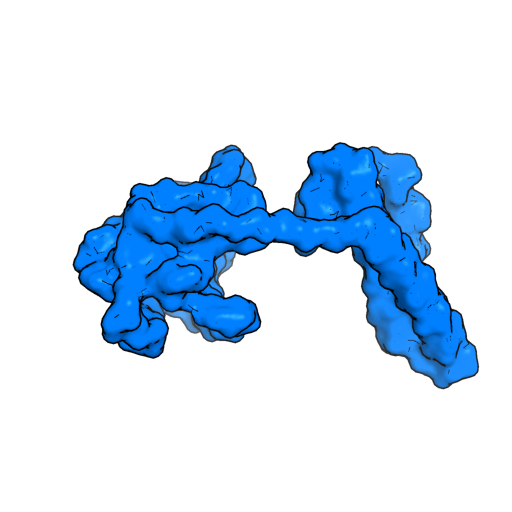52 O O . ARG A 1 174 ? 10.370 14.084 -12.009 1.00 93.81 174 ARG A O 1
ATOM 1359 N N . ARG A 1 175 ? 11.236 12.848 -13.677 1.00 94.81 175 ARG A N 1
ATOM 1360 C CA . ARG A 1 175 ? 11.399 13.965 -14.627 1.00 94.81 175 ARG A CA 1
ATOM 1361 C C . ARG A 1 175 ? 10.062 14.623 -14.982 1.00 94.81 175 ARG A C 1
ATOM 1363 O O . ARG A 1 175 ? 10.028 15.834 -15.167 1.00 94.81 175 ARG A O 1
ATOM 1370 N N . HIS A 1 176 ? 8.992 13.836 -15.071 1.00 94.94 176 HIS A N 1
ATOM 1371 C CA . HIS A 1 176 ? 7.647 14.295 -15.439 1.00 94.94 176 HIS A CA 1
ATOM 1372 C C . HIS A 1 176 ? 6.754 14.636 -14.238 1.00 94.94 176 HIS A C 1
ATOM 1374 O O . HIS A 1 176 ? 5.592 14.980 -14.419 1.00 94.94 176 HIS A O 1
ATOM 1380 N N . GLY A 1 177 ? 7.280 14.570 -13.010 1.00 92.44 177 GLY A N 1
ATOM 1381 C CA . GLY A 1 177 ? 6.527 14.913 -11.802 1.00 92.44 177 GLY A CA 1
ATOM 1382 C C . GLY A 1 177 ? 5.388 13.943 -11.468 1.00 92.44 177 GLY A C 1
ATOM 1383 O O . GLY A 1 177 ? 4.482 14.311 -10.722 1.00 92.44 177 GLY A O 1
ATOM 1384 N N . VAL A 1 178 ? 5.426 12.715 -11.994 1.00 92.38 178 VAL A N 1
ATOM 1385 C CA . VAL A 1 178 ? 4.439 11.662 -11.710 1.00 92.38 178 VAL A CA 1
ATOM 1386 C C . VAL A 1 178 ? 5.011 10.627 -10.727 1.00 92.38 178 VAL A C 1
ATOM 1388 O O . VAL A 1 178 ? 6.235 10.507 -10.596 1.00 92.38 178 VAL A O 1
ATOM 1391 N N . PRO A 1 179 ? 4.167 9.876 -9.992 1.00 89.31 179 PRO A N 1
ATOM 1392 C CA . PRO A 1 179 ? 4.642 8.901 -9.011 1.00 89.31 179 PRO A CA 1
ATOM 1393 C C . PRO A 1 179 ? 5.543 7.819 -9.630 1.00 89.31 179 PRO A C 1
ATOM 1395 O O . PRO A 1 179 ? 5.180 7.182 -10.612 1.00 89.31 179 PRO A O 1
ATOM 1398 N N . ALA A 1 180 ? 6.715 7.581 -9.040 1.00 90.56 180 ALA A N 1
ATOM 1399 C CA . ALA A 1 180 ? 7.641 6.536 -9.496 1.00 90.56 180 ALA A CA 1
ATOM 1400 C C . ALA A 1 180 ? 7.489 5.209 -8.732 1.00 90.56 180 ALA A C 1
ATOM 1402 O O . ALA A 1 180 ? 7.830 4.152 -9.256 1.00 90.56 180 ALA A O 1
ATOM 1403 N N . ALA A 1 181 ? 6.998 5.263 -7.490 1.00 86.00 181 ALA A N 1
ATOM 1404 C CA . ALA A 1 181 ? 6.845 4.084 -6.644 1.00 86.00 181 ALA A CA 1
ATOM 1405 C C . ALA A 1 181 ? 5.845 3.097 -7.261 1.00 86.00 181 ALA A C 1
ATOM 1407 O O . ALA A 1 181 ? 4.778 3.511 -7.720 1.00 86.00 181 ALA A O 1
ATOM 1408 N N . GLU A 1 182 ? 6.211 1.811 -7.263 1.00 86.69 182 GLU A N 1
ATOM 1409 C CA . GLU A 1 182 ? 5.360 0.693 -7.710 1.00 86.69 182 GLU A CA 1
ATOM 1410 C C . GLU A 1 182 ? 4.806 0.867 -9.137 1.00 86.69 182 GLU A C 1
ATOM 1412 O O . GLU A 1 182 ? 3.756 0.336 -9.474 1.00 86.69 182 GLU A O 1
ATOM 1417 N N . GLY A 1 183 ? 5.471 1.669 -9.974 1.00 90.06 183 GLY A N 1
ATOM 1418 C CA . GLY A 1 183 ? 5.032 1.936 -11.343 1.00 90.06 183 GLY A CA 1
ATOM 1419 C C 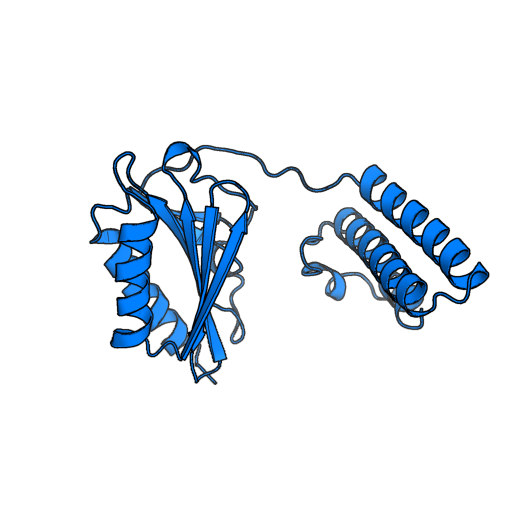. GLY A 1 183 ? 3.773 2.798 -11.480 1.00 90.06 183 GLY A C 1
ATOM 1420 O O . GLY A 1 183 ? 3.322 3.020 -12.599 1.00 90.06 183 GLY A O 1
ATOM 1421 N N . ARG A 1 184 ? 3.236 3.371 -10.391 1.00 89.31 184 ARG A N 1
ATOM 1422 C CA . ARG A 1 184 ? 1.928 4.067 -10.386 1.00 89.31 184 ARG A CA 1
ATOM 1423 C C . ARG A 1 184 ? 1.804 5.258 -11.351 1.00 89.31 184 ARG A C 1
ATOM 1425 O O . ARG A 1 184 ? 0.694 5.705 -11.629 1.00 89.31 184 ARG A O 1
ATOM 1432 N N . GLY A 1 185 ? 2.918 5.819 -11.816 1.00 92.19 185 GLY A N 1
ATOM 1433 C CA . GLY A 1 185 ? 2.953 6.913 -12.790 1.00 92.19 185 GLY A CA 1
ATOM 1434 C C . GLY A 1 185 ? 3.451 6.521 -14.179 1.00 92.19 185 GLY A C 1
ATOM 1435 O O . GLY A 1 185 ? 3.535 7.399 -15.030 1.00 92.19 185 GLY A O 1
ATOM 1436 N N . MET A 1 186 ? 3.792 5.252 -14.432 1.00 94.50 186 MET A N 1
ATOM 1437 C CA . MET A 1 186 ? 4.375 4.833 -15.714 1.00 94.50 186 MET A CA 1
ATOM 1438 C C . MET A 1 186 ? 3.410 5.065 -16.882 1.00 94.50 186 MET A C 1
ATOM 1440 O O . MET A 1 186 ? 3.815 5.627 -17.894 1.00 94.50 186 MET A O 1
ATOM 1444 N N . ASP A 1 187 ? 2.125 4.755 -16.704 1.00 93.62 187 ASP A N 1
ATOM 1445 C CA . ASP A 1 187 ? 1.085 4.984 -17.722 1.00 93.62 187 ASP A CA 1
ATOM 1446 C C . ASP A 1 187 ? 0.673 6.462 -17.870 1.00 93.62 187 ASP A C 1
ATOM 1448 O O . ASP A 1 187 ? -0.123 6.812 -18.736 1.00 93.62 187 ASP A O 1
ATOM 1452 N N . GLN A 1 188 ? 1.206 7.351 -17.024 1.00 94.38 188 GLN A N 1
ATOM 1453 C CA . GLN A 1 188 ? 1.028 8.806 -17.139 1.00 94.38 188 GLN A CA 1
ATOM 1454 C C . GLN A 1 188 ? 2.179 9.459 -17.919 1.00 94.38 188 GLN A C 1
ATOM 1456 O O . GLN A 1 188 ? 2.166 10.670 -18.150 1.00 94.38 188 GLN A O 1
ATOM 1461 N N . LEU A 1 189 ? 3.201 8.683 -18.298 1.00 96.00 189 LEU A N 1
ATOM 1462 C CA . LEU A 1 189 ? 4.309 9.170 -19.106 1.00 96.00 189 LEU A CA 1
ATOM 1463 C C . LEU A 1 189 ? 3.869 9.383 -20.562 1.00 96.00 189 LEU A C 1
ATOM 1465 O O . LEU A 1 189 ? 3.061 8.614 -21.077 1.00 96.00 189 LEU A O 1
ATOM 1469 N N . PRO A 1 190 ? 4.442 10.375 -21.270 1.00 95.94 190 PRO A N 1
ATOM 1470 C CA . PRO A 1 190 ? 4.201 10.533 -22.701 1.00 95.94 190 PRO A CA 1
ATOM 1471 C C . PRO A 1 190 ? 4.613 9.282 -23.487 1.00 95.94 190 PRO A C 1
ATOM 1473 O O . PRO A 1 190 ? 5.672 8.717 -23.206 1.00 95.94 190 PRO A O 1
ATOM 1476 N N . ASP A 1 191 ? 3.860 8.926 -24.531 1.00 94.44 191 ASP A N 1
ATOM 1477 C CA . ASP A 1 191 ? 4.163 7.774 -25.402 1.00 94.44 191 ASP A CA 1
ATOM 1478 C C . ASP A 1 191 ? 5.598 7.813 -25.946 1.00 94.44 191 ASP A C 1
ATOM 1480 O O . ASP A 1 191 ? 6.312 6.819 -25.907 1.00 94.44 191 ASP A O 1
ATOM 1484 N N . ALA A 1 192 ? 6.105 8.998 -26.304 1.00 93.62 192 ALA A N 1
ATOM 1485 C CA . ALA A 1 192 ? 7.488 9.175 -26.760 1.00 93.62 192 ALA A CA 1
ATOM 1486 C C . ALA A 1 192 ? 8.563 8.695 -25.755 1.00 93.62 192 ALA A C 1
ATOM 1488 O O . ALA A 1 192 ? 9.720 8.509 -26.127 1.00 93.62 192 ALA A O 1
ATOM 1489 N N . VAL A 1 193 ? 8.209 8.540 -24.475 1.00 92.94 193 VAL A N 1
ATOM 1490 C CA . VAL A 1 193 ? 9.077 7.989 -23.426 1.00 92.94 193 VAL A CA 1
ATOM 1491 C C . VAL A 1 193 ? 8.897 6.479 -23.277 1.00 92.94 193 VAL A C 1
ATOM 1493 O O . VAL A 1 193 ? 9.882 5.791 -23.018 1.00 92.94 193 VAL A O 1
ATOM 1496 N N . THR A 1 194 ? 7.670 5.969 -23.401 1.00 92.06 194 THR A N 1
ATOM 1497 C CA . THR A 1 194 ? 7.350 4.557 -23.139 1.00 92.06 194 THR A CA 1
ATOM 1498 C C . THR A 1 194 ? 7.480 3.680 -24.382 1.00 92.06 194 THR A C 1
ATOM 1500 O O . THR A 1 194 ? 7.923 2.542 -24.254 1.00 92.06 194 THR A O 1
ATOM 1503 N N . ASP A 1 195 ? 7.193 4.198 -25.578 1.00 91.56 195 ASP A N 1
ATOM 1504 C CA . ASP A 1 195 ? 7.272 3.470 -26.851 1.00 91.56 195 ASP A CA 1
ATOM 1505 C C . ASP A 1 195 ? 8.644 2.821 -27.097 1.00 91.56 195 ASP A C 1
ATOM 1507 O O . ASP A 1 195 ? 8.672 1.635 -27.424 1.00 91.56 195 ASP A O 1
ATOM 1511 N N . PRO A 1 196 ? 9.794 3.492 -26.857 1.00 89.44 196 PRO A N 1
ATOM 1512 C CA . PRO A 1 196 ? 11.104 2.856 -27.023 1.00 89.44 196 PRO A CA 1
ATOM 1513 C C . PRO A 1 196 ? 11.359 1.668 -26.081 1.00 89.44 196 PRO A C 1
ATOM 1515 O O . PRO A 1 196 ? 12.335 0.946 -26.267 1.00 89.44 196 PRO A O 1
ATOM 1518 N N . LEU A 1 197 ? 10.533 1.495 -25.043 1.00 84.69 197 LEU A N 1
ATOM 1519 C CA . LEU A 1 197 ? 10.666 0.459 -24.017 1.00 84.69 197 LEU A CA 1
ATOM 1520 C C . LEU A 1 197 ? 9.617 -0.659 -24.148 1.00 84.69 197 LEU A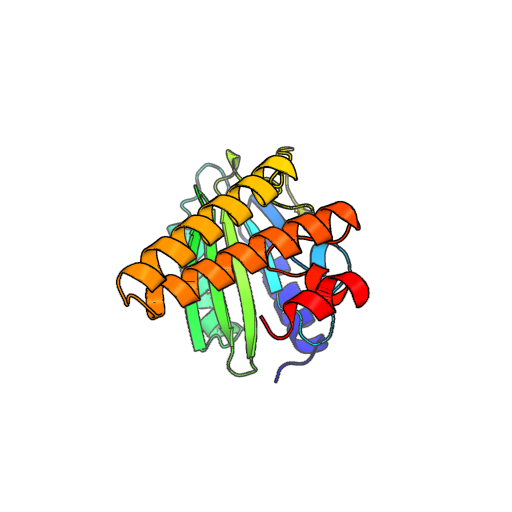 C 1
ATOM 1522 O O . LEU A 1 197 ? 9.722 -1.643 -23.416 1.00 84.69 197 LEU A O 1
ATOM 1526 N N . ARG A 1 198 ? 8.620 -0.530 -25.041 1.00 78.62 198 ARG A N 1
ATOM 1527 C CA . ARG A 1 198 ? 7.528 -1.515 -25.201 1.00 78.62 198 ARG A CA 1
ATOM 1528 C C . ARG A 1 198 ? 7.996 -2.842 -25.801 1.00 78.62 198 ARG A C 1
ATOM 1530 O O . ARG A 1 198 ? 7.522 -3.886 -25.368 1.00 78.62 198 ARG A O 1
ATOM 1537 N N . ASP A 1 199 ? 8.945 -2.793 -26.733 1.00 68.56 199 ASP A N 1
ATOM 1538 C CA . ASP A 1 199 ? 9.449 -3.968 -27.466 1.00 68.56 199 ASP A CA 1
ATOM 1539 C C . ASP A 1 199 ? 10.810 -4.476 -26.946 1.00 68.56 199 ASP A C 1
ATOM 1541 O O . ASP A 1 199 ? 11.468 -5.295 -27.594 1.00 68.56 199 ASP A O 1
ATOM 1545 N N . ALA A 1 200 ? 11.268 -3.937 -25.810 1.00 58.25 200 ALA A N 1
ATOM 1546 C CA . ALA A 1 200 ? 12.574 -4.231 -25.219 1.00 58.25 200 ALA A CA 1
ATOM 1547 C C . ALA A 1 200 ? 12.578 -5.492 -24.347 1.00 58.25 200 ALA A C 1
ATOM 1549 O O . ALA A 1 200 ? 11.497 -5.950 -23.905 1.00 58.25 200 ALA A O 1
#

Nearest PDB structures (foldseek):
  4ebj-assembly1_B  TM=5.126E-01  e=4.375E-06  Pseudomonas aeruginosa
  8opt-assembly1_A  TM=6.539E-01  e=7.541E-04  Homo sapiens
  1q79-assembly1_A  TM=5.840E-01  e=6.678E-03  Bos taurus
  1fa0-assembly2_B  TM=4.768E-01  e=3.038E-03  Saccharomyces cerevisiae
  7xs4-assembly1_A  TM=3.396E-01  e=3.873E-04  Arabidopsis thaliana

pLDDT: mean 94.38, std 5.8, range [58.25, 98.69]